Protein AF-A0A851IZG0-F1 (afdb_monomer)

Foldseek 3Di:
DPLDQDLPVLLVLLLDAPSQVVQVVDPNNVVNLLVCLDPVNVVVNLVVLVVCPPDPDPCSNLSNLLNLLLPPPSSVVNNVVCVVVDDPVSVVSNVNSNDPPCVVVVVVVVCVVCVVVVVVVVVVVVVVVVVVVVVVVVVVVVVVVVVVVVVVVVVVVVVVVVVVVVVVVVVVVVCCCPDPVNVVVVVVVVVVVVVVVVVVVVVVVVVVVVVVVVVVVVVVVVVPPCVVVVVVVVVVVVVVVVVVD

Solvent-accessible surface area (backbone atoms only — not comparable to full-atom values): 13468 Å² total; per-residue (Å²): 130,87,78,70,76,49,65,67,62,51,52,58,44,29,36,36,85,79,32,59,61,66,31,72,77,28,75,64,46,43,47,29,52,58,53,37,62,33,82,91,31,36,64,60,47,49,57,59,56,54,69,40,74,79,55,87,59,86,60,34,54,48,23,33,48,20,45,46,45,60,46,48,74,76,36,45,72,61,50,52,55,49,59,75,73,53,58,88,86,56,54,61,33,54,60,70,16,50,61,86,84,44,58,56,59,48,51,52,49,52,48,63,74,41,41,65,60,53,50,52,51,51,52,51,51,51,52,53,50,51,54,50,51,55,53,51,52,54,53,49,54,54,51,52,52,50,50,50,54,50,51,54,52,49,52,52,50,52,52,53,50,53,51,54,53,50,51,52,52,53,51,49,54,46,50,48,51,71,28,73,68,34,44,50,51,50,50,51,52,51,50,52,52,50,50,54,49,52,52,52,51,51,54,50,52,52,53,50,52,50,51,53,46,51,52,49,54,51,53,56,53,74,66,54,79,52,64,63,60,51,50,48,49,52,52,52,54,52,53,58,61,64,73,76,113

Secondary structure (DSSP, 8-state):
------HHHHHHHHTSTTTHHHHHS-HHHHHHHHHHTSTTTHHHHHHHHHTTTT--STTHHHHHHHHHHHTTTTTHHHHHHHHHH--TTSHHHHHHHS-TTSHHHHHHHHHHHHHHHHHHHHHHHHHHHHHHHHHHHHHHHHHHHHHHHHHHHHHHHHHHHHHHHHHHHHHHHHHHHTSHHHHHHHHHHHHHHHHHHHHHHHHHHHHHHHHHHHHHHHHHHHT--THHHHHHHHHHHHHHHHT--

Mean predicted aligned error: 19.39 Å

Sequence (245 aa):
MTNSPDLENLVEILKKENSKQEIFESEENIGNLLYFLREENI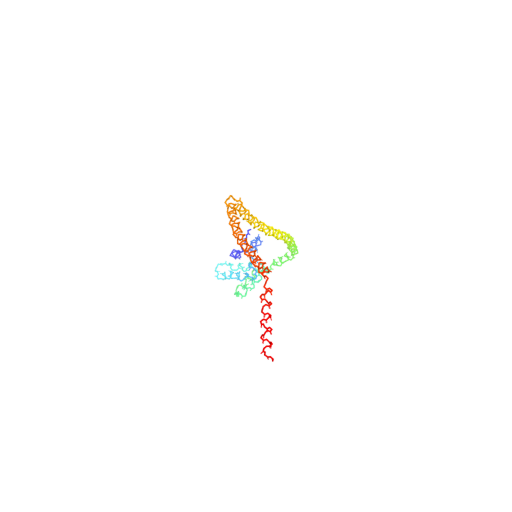GTFYKEIEKNFEISEENKYENIIVNLVQFFPLTEEIVKKIIYHMKNNEKKYIDQGYDISGILITNLRFFLSNFDKIKDTQIKKIKTYNLQIEKYNKQKEELESRKRKIKEKGAENQFLYNEVENLKKEVEELKISFSEEGLENKKIELQQERENFRKKEKEFAVIQGEIEKIARDIANLEGFDDNEAFEEFKRFTKKIIKNND

Structure (mmCIF, N/CA/C/O backbone):
data_AF-A0A851IZG0-F1
#
_entry.id   AF-A0A851IZG0-F1
#
loop_
_atom_site.group_PDB
_atom_site.id
_atom_site.type_symbol
_atom_site.label_atom_id
_atom_site.label_alt_id
_atom_site.label_comp_id
_atom_site.label_asym_id
_atom_site.label_entity_id
_atom_site.label_seq_id
_atom_site.pdbx_PDB_ins_code
_atom_site.Cartn_x
_atom_site.Cartn_y
_atom_site.Cartn_z
_atom_site.occupancy
_atom_site.B_iso_or_equiv
_atom_site.auth_seq_id
_atom_site.auth_comp_id
_atom_site.auth_asym_id
_atom_site.auth_atom_id
_atom_site.pdbx_PDB_model_num
ATOM 1 N N . MET A 1 1 ? 3.571 4.729 20.138 1.00 38.19 1 MET A N 1
ATOM 2 C CA . MET A 1 1 ? 4.053 3.437 20.657 1.00 38.19 1 MET A CA 1
ATOM 3 C C . MET A 1 1 ? 3.054 2.398 20.194 1.00 38.19 1 MET A C 1
ATOM 5 O O . MET A 1 1 ? 1.861 2.649 20.293 1.00 38.19 1 MET A O 1
ATOM 9 N N . THR A 1 2 ? 3.505 1.333 19.542 1.00 38.06 2 THR A N 1
ATOM 10 C CA . THR A 1 2 ? 2.635 0.216 19.160 1.00 38.06 2 THR A CA 1
ATOM 11 C C . THR A 1 2 ? 2.340 -0.572 20.428 1.00 38.06 2 THR A C 1
ATOM 13 O O . THR A 1 2 ? 3.114 -1.458 20.778 1.00 38.06 2 THR A O 1
ATOM 16 N N . ASN A 1 3 ? 1.283 -0.200 21.152 1.00 55.34 3 ASN A N 1
ATOM 17 C CA . ASN A 1 3 ? 0.795 -1.009 22.264 1.00 55.34 3 ASN A CA 1
ATOM 18 C C . ASN A 1 3 ? 0.210 -2.278 21.645 1.00 55.34 3 ASN A C 1
ATOM 20 O O . ASN A 1 3 ? -0.908 -2.280 21.128 1.00 55.34 3 ASN A O 1
ATOM 24 N N . SER A 1 4 ? 1.043 -3.315 21.568 1.00 76.62 4 SER A N 1
ATOM 25 C CA . SER A 1 4 ? 0.583 -4.652 21.228 1.00 76.62 4 SER A CA 1
ATOM 26 C C . SER A 1 4 ? -0.441 -5.065 22.283 1.00 76.62 4 SER A C 1
ATOM 28 O O . SER A 1 4 ? -0.169 -4.861 23.465 1.00 76.62 4 SER A O 1
ATOM 30 N N . PRO A 1 5 ? -1.590 -5.633 21.893 1.00 85.31 5 PRO A N 1
ATOM 31 C CA . PRO A 1 5 ? -2.579 -6.089 22.854 1.00 85.31 5 PRO A CA 1
ATOM 32 C C . PRO A 1 5 ? -1.988 -7.121 23.814 1.00 85.31 5 PRO A C 1
ATOM 34 O O . PRO A 1 5 ? -1.386 -8.098 23.364 1.00 85.31 5 PRO A O 1
ATOM 37 N N . ASP A 1 6 ? -2.174 -6.907 25.115 1.00 91.44 6 ASP A N 1
ATOM 38 C CA . ASP A 1 6 ? -1.644 -7.768 26.176 1.00 91.44 6 ASP A CA 1
ATOM 39 C C . ASP A 1 6 ? -2.791 -8.494 26.890 1.00 91.44 6 ASP A C 1
ATOM 41 O O . ASP A 1 6 ? -3.548 -7.905 27.669 1.00 91.44 6 ASP A O 1
ATOM 45 N N . LEU A 1 7 ? -2.953 -9.778 26.561 1.00 92.56 7 LEU A N 1
ATOM 46 C CA . LEU A 1 7 ? -4.022 -10.615 27.104 1.00 92.56 7 LEU A CA 1
ATOM 47 C C . LEU A 1 7 ? -3.764 -11.011 28.554 1.00 92.56 7 LEU A C 1
ATOM 49 O O . LEU A 1 7 ? -4.701 -11.063 29.348 1.00 92.56 7 LEU A O 1
ATOM 53 N N . GLU A 1 8 ? -2.507 -11.300 28.883 1.00 91.12 8 GLU A N 1
ATOM 54 C CA . GLU A 1 8 ? -2.113 -11.755 30.212 1.00 91.12 8 GLU A CA 1
ATOM 55 C C . GLU A 1 8 ? -2.334 -10.627 31.216 1.00 91.12 8 GLU A C 1
ATOM 57 O O . GLU A 1 8 ? -3.032 -10.817 32.212 1.00 91.12 8 GLU A O 1
ATOM 62 N N . ASN A 1 9 ? -1.885 -9.414 30.881 1.00 91.69 9 ASN A N 1
ATOM 63 C CA . ASN A 1 9 ? -2.136 -8.235 31.700 1.00 91.69 9 ASN A CA 1
ATOM 64 C C . ASN A 1 9 ? -3.639 -7.932 31.843 1.00 91.69 9 ASN A C 1
ATOM 66 O O . ASN A 1 9 ? -4.106 -7.639 32.942 1.00 91.69 9 ASN A O 1
ATOM 70 N N . LEU A 1 10 ? -4.429 -8.047 30.765 1.00 93.50 10 LEU A N 1
ATOM 71 C CA . LEU A 1 10 ? -5.881 -7.849 30.844 1.00 93.50 10 LEU A CA 1
ATOM 72 C C . LEU A 1 10 ? -6.539 -8.838 31.821 1.00 93.50 10 LEU A C 1
ATOM 74 O O . LEU A 1 10 ? -7.375 -8.435 32.631 1.00 93.50 10 LEU A O 1
ATOM 78 N N . VAL A 1 11 ? -6.172 -10.121 31.759 1.00 93.00 11 VAL A N 1
ATOM 79 C CA . VAL A 1 11 ? -6.712 -11.148 32.663 1.00 93.00 11 VAL A CA 1
ATOM 80 C C . VAL A 1 11 ? -6.247 -10.913 34.102 1.00 93.00 11 VAL A C 1
ATOM 82 O O . VAL A 1 11 ? -7.058 -11.038 35.018 1.00 93.00 11 VAL A O 1
ATOM 85 N N . GLU A 1 12 ? -4.996 -10.503 34.318 1.00 92.31 12 GLU A N 1
ATOM 86 C CA . GLU A 1 12 ? -4.496 -10.125 35.646 1.00 92.31 12 GLU A CA 1
ATOM 87 C C . GLU A 1 12 ? -5.251 -8.935 36.241 1.00 92.31 12 GLU A C 1
ATOM 89 O O . GLU A 1 12 ? -5.598 -8.951 37.423 1.00 92.31 12 GLU A O 1
ATOM 94 N N . ILE A 1 13 ? -5.592 -7.933 35.430 1.00 92.62 13 ILE A N 1
ATOM 95 C CA . ILE A 1 13 ? -6.440 -6.819 35.866 1.00 92.62 13 ILE A CA 1
ATOM 96 C C . ILE A 1 13 ? -7.834 -7.330 36.249 1.00 92.62 13 ILE A C 1
ATOM 98 O O . ILE A 1 13 ? -8.334 -6.978 37.315 1.00 92.62 13 ILE A O 1
ATOM 102 N N . LEU A 1 14 ? -8.446 -8.195 35.436 1.00 92.12 14 LEU A N 1
ATOM 103 C CA . LEU A 1 14 ? -9.783 -8.745 35.698 1.00 92.12 14 LEU A CA 1
ATOM 104 C C . LEU A 1 14 ? -9.856 -9.627 36.955 1.00 92.12 14 LEU A C 1
ATOM 106 O O . LEU A 1 14 ? -10.940 -9.780 37.513 1.00 92.12 14 LEU A O 1
ATOM 110 N N . LYS A 1 15 ? -8.736 -10.186 37.426 1.00 91.88 15 LYS A N 1
ATOM 111 C CA . LYS A 1 15 ? -8.666 -10.936 38.695 1.00 91.88 15 LYS A CA 1
ATOM 112 C C . LYS A 1 15 ? -8.768 -10.039 39.930 1.00 91.88 15 LYS A C 1
ATOM 114 O O . LYS A 1 15 ? -9.061 -10.546 41.016 1.00 91.88 15 LYS A O 1
ATOM 119 N N . LYS A 1 16 ? -8.501 -8.735 39.798 1.00 90.50 16 LYS A N 1
ATOM 120 C CA . LYS A 1 16 ? -8.543 -7.781 40.914 1.00 90.50 16 LYS A CA 1
ATOM 121 C C . LYS A 1 16 ? -9.980 -7.513 41.347 1.00 90.50 16 LYS A C 1
ATOM 123 O O . LYS A 1 16 ? -10.907 -7.506 40.538 1.00 90.50 16 LYS A O 1
ATOM 128 N N . GLU A 1 17 ? -10.157 -7.234 42.629 1.00 81.94 17 GLU A N 1
ATOM 129 C CA . GLU A 1 17 ? -11.437 -6.766 43.149 1.00 81.94 17 GLU A CA 1
ATOM 130 C C . GLU A 1 17 ? -11.758 -5.383 42.547 1.00 81.94 17 GLU A C 1
ATOM 132 O O . GLU A 1 17 ? -10.943 -4.464 42.624 1.00 81.94 17 GLU A O 1
ATOM 137 N N . ASN A 1 18 ? -12.931 -5.245 41.914 1.00 71.19 18 ASN A N 1
ATOM 138 C CA . ASN A 1 18 ? -13.422 -3.997 41.311 1.00 71.19 18 ASN A CA 1
ATOM 139 C C . ASN A 1 18 ? -12.469 -3.362 40.269 1.00 71.19 18 ASN A C 1
ATOM 141 O O . ASN A 1 18 ? -12.153 -2.170 40.319 1.00 71.19 18 ASN A O 1
ATOM 145 N N . SER A 1 19 ? -12.046 -4.144 39.271 1.00 83.38 19 SER A N 1
ATOM 146 C CA . SER A 1 19 ? -11.088 -3.716 38.235 1.00 83.38 19 SER A CA 1
ATOM 147 C C . SER A 1 19 ? -11.649 -2.686 37.242 1.00 83.38 19 SER A C 1
ATOM 149 O O . SER A 1 19 ? -10.949 -2.216 36.342 1.00 83.38 19 SER A O 1
ATOM 151 N N . LYS A 1 20 ? -12.929 -2.329 37.385 1.00 78.62 20 LYS A N 1
ATOM 152 C CA . LYS A 1 20 ? -13.660 -1.441 36.485 1.00 78.62 20 LYS A CA 1
ATOM 153 C C . LYS A 1 20 ? -12.975 -0.092 36.296 1.00 78.62 20 LYS A C 1
ATOM 155 O O . LYS A 1 20 ? -12.826 0.362 35.164 1.00 78.62 20 LYS A O 1
ATOM 160 N N . GLN A 1 21 ? -12.575 0.546 37.394 1.00 79.44 21 GLN A N 1
ATOM 161 C CA . GLN A 1 21 ? -11.976 1.880 37.355 1.00 79.44 21 GLN A CA 1
ATOM 162 C C . GLN A 1 21 ? -10.620 1.861 36.634 1.00 79.44 21 GL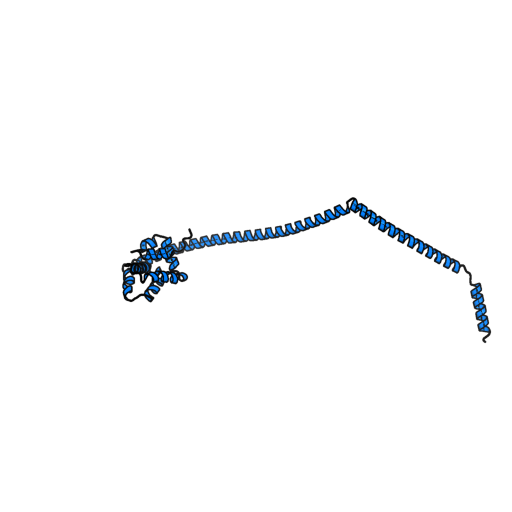N A C 1
ATOM 164 O O . GLN A 1 21 ? -10.398 2.662 35.731 1.00 79.44 21 GLN A O 1
ATOM 169 N N . GLU A 1 22 ? -9.778 0.871 36.936 1.00 86.00 22 GLU A N 1
ATOM 170 C CA . GLU A 1 22 ? -8.466 0.682 36.303 1.00 86.00 22 GLU A CA 1
ATOM 171 C C . GLU A 1 22 ? -8.566 0.434 34.786 1.00 86.00 22 GLU A C 1
ATOM 173 O O . GLU A 1 22 ? -7.713 0.880 34.015 1.00 86.00 22 GLU A O 1
ATOM 178 N N . ILE A 1 23 ? -9.620 -0.250 34.330 1.00 84.06 23 ILE A N 1
ATOM 179 C CA . ILE A 1 23 ? -9.860 -0.466 32.899 1.00 84.06 23 ILE A CA 1
ATOM 180 C C . ILE A 1 23 ? -10.357 0.817 32.217 1.00 84.06 23 ILE A C 1
ATOM 182 O O . ILE A 1 23 ? -9.916 1.116 31.111 1.00 84.06 23 ILE A O 1
ATOM 186 N N . PHE A 1 24 ? -11.256 1.584 32.845 1.00 76.25 24 PHE A N 1
ATOM 187 C CA . PHE A 1 24 ? -11.820 2.799 32.236 1.00 76.25 24 PHE A CA 1
ATOM 188 C C . PHE A 1 24 ? -10.853 3.985 32.200 1.00 76.25 24 PHE A C 1
ATOM 190 O O . PHE A 1 24 ? -10.926 4.796 31.276 1.00 76.25 24 PHE A O 1
ATOM 197 N N . GLU A 1 25 ? -9.978 4.114 33.194 1.00 78.06 25 GLU A N 1
ATOM 198 C CA . GLU A 1 25 ? -9.057 5.251 33.307 1.00 78.06 25 GLU A CA 1
ATOM 199 C C . GLU A 1 25 ? -7.814 5.111 32.412 1.00 78.06 25 GLU A C 1
ATOM 201 O O . GLU A 1 25 ? -7.092 6.086 32.205 1.00 78.06 25 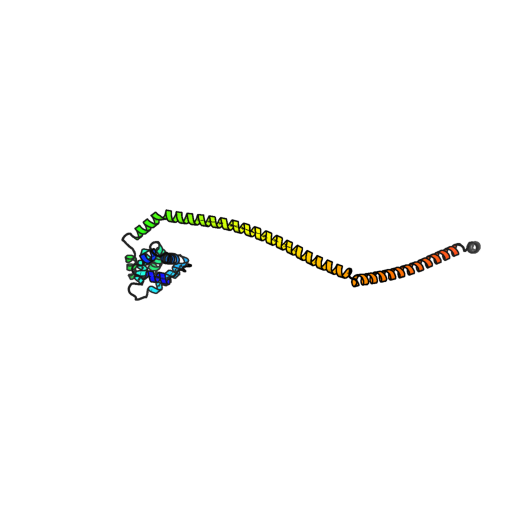GLU A O 1
ATOM 206 N N . SER A 1 26 ? -7.585 3.928 31.832 1.00 81.06 26 SER A N 1
ATOM 207 C CA . SER A 1 26 ? -6.445 3.642 30.961 1.00 81.06 26 SER A CA 1
ATOM 208 C C . SER A 1 26 ? -6.889 3.353 29.527 1.00 81.06 26 SER A C 1
ATOM 210 O O . SER A 1 26 ? -7.551 2.351 29.251 1.00 81.06 26 SER A O 1
ATOM 212 N N . GLU A 1 27 ? -6.460 4.208 28.589 1.00 75.94 27 GLU A N 1
ATOM 213 C CA . GLU A 1 27 ? -6.672 4.010 27.144 1.00 75.94 27 GLU A CA 1
ATOM 214 C C . GLU A 1 27 ? -6.081 2.672 26.659 1.00 75.94 27 GLU A C 1
ATOM 216 O O . GLU A 1 27 ? -6.627 2.024 25.766 1.00 75.94 27 GLU A O 1
ATOM 221 N N . GLU A 1 28 ? -4.999 2.220 27.293 1.00 83.56 28 GLU A N 1
ATOM 222 C CA . GLU A 1 28 ? -4.367 0.935 27.008 1.00 83.56 28 GLU A CA 1
ATOM 223 C C . GLU A 1 28 ? -5.228 -0.245 27.474 1.00 83.56 28 GLU A C 1
ATOM 225 O O . GLU A 1 28 ? -5.478 -1.166 26.697 1.00 83.56 28 GLU A O 1
ATOM 230 N N . ASN A 1 29 ? -5.757 -0.197 28.699 1.00 86.44 29 ASN A N 1
ATOM 231 C CA . ASN A 1 29 ? -6.550 -1.297 29.257 1.00 86.44 29 ASN A CA 1
ATOM 232 C C . ASN A 1 29 ? -7.896 -1.449 28.539 1.00 86.44 29 ASN A C 1
ATOM 234 O O . ASN A 1 29 ? -8.292 -2.567 28.196 1.00 86.44 29 ASN A O 1
ATOM 238 N N . ILE A 1 30 ? -8.582 -0.335 28.254 1.00 82.62 30 ILE A N 1
ATOM 239 C CA . ILE A 1 30 ? -9.813 -0.368 27.456 1.00 82.62 30 ILE A CA 1
ATOM 240 C C . ILE A 1 30 ? -9.522 -0.810 26.015 1.00 82.62 30 ILE A C 1
ATOM 242 O O . ILE A 1 30 ? -10.309 -1.556 25.431 1.00 82.62 30 ILE A O 1
ATOM 246 N N . GLY A 1 31 ? -8.377 -0.407 25.452 1.00 80.69 31 GLY A N 1
ATOM 247 C CA . GLY A 1 31 ? -7.909 -0.849 24.141 1.00 80.69 31 GLY A CA 1
ATOM 248 C C . GLY A 1 31 ? -7.704 -2.364 24.076 1.00 80.69 31 GLY A C 1
ATOM 249 O O . GLY A 1 31 ? -8.196 -3.003 23.143 1.00 80.69 31 GLY A O 1
ATOM 250 N N . ASN A 1 32 ? -7.061 -2.945 25.093 1.00 89.06 32 ASN A N 1
ATOM 251 C CA . ASN A 1 32 ? -6.867 -4.390 25.226 1.00 89.06 32 ASN A CA 1
ATOM 252 C C . ASN A 1 32 ? -8.205 -5.124 25.349 1.00 89.06 32 ASN A C 1
ATOM 254 O O . ASN A 1 32 ? -8.450 -6.068 24.595 1.00 89.06 32 ASN A O 1
ATOM 258 N N . LEU A 1 33 ? -9.106 -4.660 26.224 1.00 90.50 33 LEU A N 1
ATOM 259 C CA . LEU A 1 33 ? -10.438 -5.252 26.373 1.00 90.50 33 LEU A CA 1
ATOM 260 C C . LEU A 1 33 ? -11.196 -5.256 25.035 1.00 90.50 33 LEU A C 1
ATOM 262 O O . LEU A 1 33 ? -11.673 -6.298 24.593 1.00 90.50 33 LEU A O 1
ATOM 266 N N . LEU A 1 34 ? -11.249 -4.115 24.343 1.00 87.12 34 LEU A N 1
ATOM 267 C CA . LEU A 1 34 ? -11.925 -3.997 23.048 1.00 87.12 34 LEU A CA 1
ATOM 268 C C . LEU A 1 34 ? -11.283 -4.859 21.955 1.00 87.12 34 LEU A C 1
ATOM 270 O O . LEU A 1 34 ? -11.989 -5.341 21.071 1.00 87.12 34 LEU A O 1
ATOM 274 N N . TYR A 1 35 ? -9.963 -5.049 21.984 1.00 90.81 35 TYR A N 1
ATOM 275 C CA . TYR A 1 35 ? -9.263 -5.901 21.026 1.00 90.81 35 TYR A CA 1
ATOM 276 C C . TYR A 1 35 ? -9.649 -7.379 21.183 1.00 90.81 35 TYR A C 1
ATOM 278 O O . TYR A 1 35 ? -9.926 -8.049 20.185 1.00 90.81 35 TYR A O 1
ATOM 286 N N . PHE A 1 36 ? -9.702 -7.877 22.421 1.00 93.75 36 PHE A N 1
ATOM 287 C CA . PHE A 1 36 ? -10.010 -9.281 22.716 1.00 93.75 36 PHE A CA 1
ATOM 288 C C . PHE A 1 36 ? -11.504 -9.616 22.678 1.00 93.75 36 PHE A C 1
ATOM 290 O O . PHE A 1 36 ? -11.862 -10.787 22.559 1.00 93.75 36 PHE A O 1
ATOM 297 N N . LEU A 1 37 ? -12.371 -8.602 22.700 1.00 91.25 37 LEU A N 1
ATOM 298 C CA . LEU A 1 37 ? -13.811 -8.760 22.489 1.00 91.25 37 LEU A CA 1
ATOM 299 C C . LEU A 1 37 ? -14.224 -8.863 21.010 1.00 91.25 37 LEU A C 1
ATOM 301 O O . LEU A 1 37 ? -15.391 -9.127 20.728 1.00 91.25 37 LEU A O 1
ATOM 305 N N . ARG A 1 38 ? -13.301 -8.677 20.058 1.00 87.69 38 ARG A N 1
ATOM 306 C CA . ARG A 1 38 ? -13.589 -8.880 18.628 1.00 87.69 38 ARG A CA 1
ATOM 307 C C . ARG A 1 38 ? -13.845 -10.350 18.315 1.00 87.69 38 ARG A C 1
ATOM 309 O O . ARG A 1 38 ? -13.250 -11.229 18.937 1.00 87.69 38 ARG A O 1
ATOM 316 N N . GLU A 1 39 ? -14.676 -10.608 17.309 1.00 83.25 39 GLU A N 1
ATOM 317 C CA . GLU A 1 39 ? -15.103 -11.957 16.917 1.00 83.25 39 GLU A CA 1
ATOM 318 C C . GLU A 1 39 ? -13.913 -12.884 16.621 1.00 83.25 39 GLU A C 1
ATOM 320 O O . GLU A 1 39 ? -13.885 -14.028 17.076 1.00 83.25 39 GLU A O 1
ATOM 325 N N . GLU A 1 40 ? -12.873 -12.371 15.960 1.00 89.75 40 GLU A N 1
ATOM 326 C CA . GLU A 1 40 ? -11.657 -13.124 15.650 1.00 89.75 40 GLU A CA 1
ATOM 327 C C . GLU A 1 40 ? -10.816 -13.501 16.887 1.00 89.75 40 GLU A C 1
ATOM 329 O O . GLU A 1 40 ? -10.077 -14.486 16.853 1.00 89.75 40 GLU A O 1
ATOM 334 N N . ASN A 1 41 ? -10.943 -12.759 17.993 1.00 91.62 41 ASN A N 1
ATOM 335 C CA . ASN A 1 41 ? -10.092 -12.895 19.182 1.00 91.62 41 ASN A CA 1
ATOM 336 C C . ASN A 1 41 ? -10.827 -13.479 20.398 1.00 91.62 41 ASN A C 1
ATOM 338 O O . ASN A 1 41 ? -10.182 -13.985 21.321 1.00 91.62 41 ASN A O 1
ATOM 342 N N . ILE A 1 42 ? -12.164 -13.477 20.387 1.00 90.69 42 ILE A N 1
ATOM 343 C CA . ILE A 1 42 ? -13.016 -13.908 21.505 1.00 90.69 42 ILE A CA 1
ATOM 344 C C . ILE A 1 42 ? -12.741 -15.357 21.929 1.00 90.69 42 ILE A C 1
ATOM 346 O O . ILE A 1 42 ? -12.877 -15.722 23.095 1.00 90.69 42 ILE A O 1
ATOM 350 N N . GLY A 1 43 ? -12.346 -16.213 20.979 1.00 91.62 43 GLY A N 1
ATOM 351 C CA . GLY A 1 43 ? -11.962 -17.598 21.248 1.00 91.62 43 GLY A CA 1
ATOM 352 C C . GLY A 1 43 ? -10.690 -17.701 22.086 1.00 91.62 43 GLY A C 1
ATOM 353 O O . GLY A 1 43 ? -10.652 -18.481 23.034 1.00 91.62 43 GLY A O 1
ATOM 354 N N . THR A 1 44 ? -9.677 -16.900 21.761 1.00 93.44 44 THR A N 1
ATOM 355 C CA . THR A 1 44 ? -8.419 -16.827 22.516 1.00 93.44 44 THR A CA 1
ATOM 356 C C . THR A 1 44 ? -8.660 -16.244 23.901 1.00 93.44 44 THR A C 1
ATOM 358 O O . THR A 1 44 ? -8.173 -16.795 24.884 1.00 93.44 44 THR A O 1
ATOM 361 N N . PHE A 1 45 ? -9.477 -15.192 23.990 1.00 94.69 45 PHE A N 1
ATOM 362 C CA . PHE A 1 45 ? -9.824 -14.580 25.267 1.00 94.69 45 PHE A CA 1
ATOM 363 C C . PHE A 1 45 ? -10.527 -15.566 26.206 1.00 94.69 45 PHE A C 1
ATOM 365 O O . PHE A 1 45 ? -10.129 -15.718 27.359 1.00 94.69 45 PHE A O 1
ATOM 372 N N . TYR A 1 46 ? -11.513 -16.303 25.688 1.00 91.62 46 TYR A N 1
ATOM 373 C CA . TYR A 1 46 ? -12.209 -17.337 26.452 1.00 91.62 46 TYR A CA 1
ATOM 374 C C . TYR A 1 46 ? -11.260 -18.419 26.973 1.00 91.62 46 TYR A C 1
ATOM 376 O O . TYR A 1 46 ? -11.320 -18.753 28.151 1.00 91.62 46 TYR A O 1
ATOM 384 N N . LYS A 1 47 ? -10.357 -18.931 26.127 1.00 91.69 47 LYS A N 1
ATOM 385 C CA . LYS A 1 47 ? -9.384 -19.956 26.537 1.00 91.69 47 LYS A CA 1
ATOM 386 C C . LYS A 1 47 ? -8.467 -19.477 27.659 1.00 91.69 47 LYS A C 1
ATOM 388 O O . LYS A 1 47 ? -8.077 -20.277 28.500 1.00 91.69 47 LYS A O 1
ATOM 393 N N . GLU A 1 48 ? -8.109 -18.195 27.676 1.00 92.00 48 GLU A N 1
ATOM 394 C CA . GLU A 1 48 ? -7.296 -17.646 28.763 1.00 92.00 48 GLU A CA 1
ATOM 395 C C . GLU A 1 48 ? -8.083 -17.564 30.071 1.00 92.00 48 GLU A C 1
ATOM 397 O O . GLU A 1 48 ? -7.581 -17.943 31.126 1.00 92.00 48 GLU A O 1
ATOM 402 N N . ILE A 1 49 ? -9.344 -17.136 30.002 1.00 89.62 49 ILE A N 1
ATOM 403 C CA . ILE A 1 49 ? -10.244 -17.113 31.158 1.00 89.62 49 ILE A CA 1
ATOM 404 C C . ILE A 1 49 ? -10.461 -18.538 31.697 1.00 89.62 49 ILE A C 1
ATOM 406 O O . ILE A 1 49 ? -10.375 -18.746 32.906 1.00 89.62 49 ILE A O 1
ATOM 410 N N . GLU A 1 50 ? -10.656 -19.519 30.813 1.00 87.12 50 GLU A N 1
ATOM 411 C CA . GLU A 1 50 ? -10.886 -20.935 31.138 1.00 87.12 50 GLU A CA 1
ATOM 412 C C . GLU A 1 50 ? -9.761 -21.550 31.981 1.00 87.12 50 GLU A C 1
ATOM 414 O O . GLU A 1 50 ? -10.033 -22.309 32.909 1.00 87.12 50 GLU A O 1
ATOM 419 N N . LYS A 1 51 ? -8.500 -21.152 31.761 1.00 87.75 51 LYS A N 1
ATOM 420 C CA . LYS A 1 51 ? -7.364 -21.596 32.594 1.00 87.75 51 LYS A CA 1
ATOM 421 C C . LYS A 1 51 ? -7.530 -21.257 34.078 1.00 87.75 51 LYS A C 1
ATOM 423 O O . LYS A 1 51 ? -6.882 -21.870 34.920 1.00 87.75 51 LYS A O 1
ATOM 428 N N . ASN A 1 52 ? -8.376 -20.281 34.403 1.00 83.00 52 ASN A N 1
ATOM 429 C CA . ASN A 1 52 ? -8.613 -19.832 35.769 1.00 83.00 52 ASN A CA 1
ATOM 430 C C . ASN A 1 52 ? -9.777 -20.567 36.453 1.00 83.00 52 ASN A C 1
ATOM 432 O O . ASN A 1 52 ? -10.020 -20.319 37.630 1.00 83.00 52 ASN A O 1
ATOM 436 N N . PHE A 1 53 ? -10.476 -21.478 35.762 1.00 76.31 53 PHE A N 1
ATOM 437 C CA . PHE A 1 53 ? -11.643 -22.192 36.306 1.00 76.31 53 PHE A CA 1
ATOM 438 C C . PHE A 1 53 ? -11.284 -23.167 37.433 1.00 76.31 53 PHE A C 1
ATOM 440 O O . PHE A 1 53 ? -12.104 -23.433 38.307 1.00 76.31 53 PHE A O 1
ATOM 447 N N . GLU A 1 54 ? -10.067 -23.712 37.417 1.00 68.25 54 GLU A N 1
ATOM 448 C CA . GLU A 1 54 ? -9.613 -24.725 38.381 1.00 68.25 54 GLU A CA 1
ATOM 449 C C . GLU A 1 54 ? -8.665 -24.162 39.452 1.00 68.25 54 GLU A C 1
ATOM 451 O O . GLU A 1 54 ? -8.196 -24.899 40.320 1.00 68.25 54 GLU A O 1
ATOM 456 N N . ILE A 1 55 ? -8.370 -22.859 39.413 1.00 64.25 55 ILE A N 1
ATOM 457 C CA . ILE A 1 55 ? -7.437 -22.235 40.353 1.00 64.25 55 ILE A CA 1
ATOM 458 C C . ILE A 1 55 ? -8.119 -22.093 41.720 1.00 64.25 55 ILE A C 1
ATOM 460 O O . ILE A 1 55 ? -9.138 -21.422 41.856 1.00 64.25 55 ILE A O 1
ATOM 464 N N . SER A 1 56 ? -7.528 -22.699 42.753 1.00 57.94 56 SER A N 1
ATOM 465 C CA . SER A 1 56 ? -8.027 -22.685 44.137 1.00 57.94 56 SER A CA 1
ATOM 466 C C . SER A 1 56 ? -7.725 -21.390 44.905 1.00 57.94 56 SER A C 1
ATOM 468 O O . SER A 1 56 ? -7.878 -21.351 46.123 1.00 57.94 56 SER A O 1
ATOM 470 N N . GLU A 1 57 ? -7.221 -20.355 44.232 1.00 63.06 57 GLU A N 1
ATOM 471 C CA . GLU A 1 57 ? -6.978 -19.051 44.847 1.00 63.06 57 GLU A CA 1
ATOM 472 C C . GLU A 1 57 ? -8.319 -18.347 45.057 1.00 63.06 57 GLU A C 1
ATOM 474 O O . GLU A 1 57 ? -9.086 -18.159 44.109 1.00 63.06 57 GLU A O 1
ATOM 479 N N . GLU A 1 58 ? -8.605 -17.978 46.308 1.00 68.19 58 GLU A N 1
ATOM 480 C CA . GLU A 1 58 ? -9.896 -17.415 46.697 1.00 68.19 58 GLU A CA 1
ATOM 481 C C . GLU A 1 58 ? -10.277 -16.224 45.799 1.00 68.19 58 GLU A C 1
ATOM 483 O O . GLU A 1 58 ? -9.541 -15.249 45.651 1.00 68.19 58 GLU A O 1
ATOM 488 N N . ASN A 1 59 ? -11.459 -16.333 45.189 1.00 72.94 59 ASN A N 1
ATOM 489 C CA . ASN A 1 59 ? -12.203 -15.284 44.487 1.00 72.94 59 ASN A CA 1
ATOM 490 C C . ASN A 1 59 ? -11.631 -14.757 43.155 1.00 72.94 59 ASN A C 1
ATOM 492 O O . ASN A 1 59 ? -12.292 -13.944 42.516 1.00 72.94 59 ASN A O 1
ATOM 496 N N . LYS A 1 60 ? -10.476 -15.222 42.648 1.00 83.88 60 LYS A N 1
ATOM 497 C CA . LYS A 1 60 ? -9.928 -14.709 41.367 1.00 83.88 60 LYS A CA 1
ATOM 498 C C . LYS A 1 60 ? -10.837 -14.981 40.165 1.00 83.88 60 LYS A C 1
ATOM 500 O O . LYS A 1 60 ? -11.060 -14.093 39.346 1.00 83.88 60 LYS A O 1
ATOM 505 N N . TYR A 1 61 ? -11.376 -16.195 40.066 1.00 84.38 61 TYR A N 1
ATOM 506 C CA . TYR A 1 61 ? -12.318 -16.557 39.004 1.00 84.38 61 TYR A CA 1
ATOM 507 C C . TYR A 1 61 ? -13.650 -15.801 39.127 1.00 84.38 61 TYR A C 1
ATOM 509 O O . TYR A 1 61 ? -14.170 -15.286 38.137 1.00 84.38 61 TYR A O 1
ATOM 517 N N . GLU A 1 62 ? -14.157 -15.672 40.356 1.00 85.50 62 GLU A N 1
ATOM 518 C CA . GLU A 1 62 ? -15.337 -14.863 40.675 1.00 85.50 62 GLU A CA 1
ATOM 519 C C . GLU A 1 62 ? -15.145 -13.412 40.226 1.00 85.50 62 GLU A C 1
ATOM 521 O O . GLU A 1 62 ? -15.985 -12.887 39.497 1.00 85.50 62 GLU A O 1
ATOM 526 N N . ASN A 1 63 ? -14.008 -12.799 40.561 1.00 88.25 63 ASN A N 1
ATOM 527 C CA . ASN A 1 63 ? -13.680 -11.431 40.172 1.00 88.25 63 ASN A CA 1
ATOM 528 C C . ASN A 1 63 ? -13.657 -11.254 38.652 1.00 88.25 63 ASN A C 1
ATOM 530 O O . ASN A 1 63 ? -14.223 -10.282 38.157 1.00 88.25 63 ASN A O 1
ATOM 534 N N . ILE A 1 64 ? -13.080 -12.201 37.899 1.00 89.31 64 ILE A N 1
ATOM 535 C CA . ILE A 1 64 ? -13.084 -12.134 36.430 1.00 89.31 64 ILE A CA 1
ATOM 536 C C . ILE A 1 64 ? -14.523 -12.065 35.911 1.00 89.31 64 ILE A C 1
ATOM 538 O O . ILE A 1 64 ? -14.839 -11.196 35.096 1.00 89.31 64 ILE A O 1
ATOM 542 N N . ILE A 1 65 ? -15.404 -12.948 36.391 1.00 86.38 65 ILE A N 1
ATOM 543 C CA . ILE A 1 65 ? -16.808 -12.968 35.968 1.00 86.38 65 ILE A CA 1
ATOM 544 C C . ILE A 1 65 ? -17.507 -11.667 36.364 1.00 86.38 65 ILE A C 1
ATOM 546 O O . ILE A 1 65 ? -18.122 -11.026 35.512 1.00 86.38 65 ILE A O 1
ATOM 550 N N . VAL A 1 66 ? -17.392 -11.262 37.630 1.00 84.31 66 VAL A N 1
ATOM 551 C CA . VAL A 1 66 ? -18.022 -10.050 38.168 1.00 84.31 66 VAL A CA 1
ATOM 552 C C . VAL A 1 66 ? -17.599 -8.827 37.356 1.00 84.31 66 VAL A C 1
ATOM 554 O O . VAL A 1 66 ? -18.455 -8.089 36.866 1.00 84.31 66 VAL A O 1
ATOM 557 N N . ASN A 1 67 ? -16.297 -8.647 37.137 1.00 88.19 67 ASN A N 1
ATOM 558 C CA . ASN A 1 67 ? -15.761 -7.525 36.375 1.00 88.19 67 ASN A CA 1
ATOM 559 C C . ASN A 1 67 ? -16.229 -7.569 34.913 1.00 88.19 67 ASN A C 1
ATOM 561 O O . ASN A 1 67 ? -16.679 -6.549 34.400 1.00 88.19 67 ASN A O 1
ATOM 565 N N . LEU A 1 68 ? -16.208 -8.729 34.242 1.00 88.00 68 LEU A N 1
ATOM 566 C CA . LEU A 1 68 ? -16.710 -8.852 32.866 1.00 88.00 68 LEU A CA 1
ATOM 567 C C . LEU A 1 68 ? -18.190 -8.480 32.756 1.00 88.00 68 LEU A C 1
ATOM 569 O O . LEU A 1 68 ? -18.567 -7.766 31.826 1.00 88.00 68 LEU A O 1
ATOM 573 N N . VAL A 1 69 ? -19.026 -8.915 33.699 1.00 81.44 69 VAL A N 1
ATOM 574 C CA . VAL A 1 69 ? -20.461 -8.597 33.701 1.00 81.44 69 VAL A CA 1
ATOM 575 C C . VAL A 1 69 ? -20.706 -7.098 33.897 1.00 81.44 69 VAL A C 1
ATOM 577 O O . VAL A 1 69 ? -21.603 -6.540 33.266 1.00 81.44 69 VAL A O 1
ATOM 580 N N . GLN A 1 70 ? -19.870 -6.397 34.667 1.00 79.19 70 GLN A N 1
ATOM 581 C CA . GLN A 1 70 ? -19.981 -4.941 34.836 1.00 79.19 70 GLN A CA 1
ATOM 582 C C . GLN A 1 70 ? -19.766 -4.139 33.538 1.00 79.19 70 GLN A C 1
ATOM 584 O O . GLN A 1 70 ? -20.174 -2.973 33.471 1.00 79.19 70 GLN A O 1
ATOM 589 N N . PHE A 1 71 ? -19.145 -4.738 32.517 1.00 80.38 71 PHE A N 1
ATOM 590 C CA . PHE A 1 71 ? -18.967 -4.148 31.185 1.00 80.38 71 PHE A CA 1
ATOM 591 C C . PHE A 1 71 ? -20.047 -4.558 30.182 1.00 80.38 71 PHE A C 1
ATOM 593 O O . PHE A 1 71 ? -19.938 -4.220 29.003 1.00 80.38 71 PHE A O 1
ATOM 600 N N . PHE A 1 72 ? -21.105 -5.251 30.601 1.00 72.12 72 PHE A N 1
ATOM 601 C CA . PHE A 1 72 ? -22.246 -5.509 29.725 1.00 72.12 72 PHE A CA 1
ATOM 602 C C . PHE A 1 72 ? -22.772 -4.179 29.120 1.00 72.12 72 PHE A C 1
ATOM 604 O O . PHE A 1 72 ? -22.634 -3.128 29.748 1.00 72.12 72 PHE A O 1
ATOM 611 N N . PRO A 1 73 ? -23.332 -4.146 27.895 1.00 71.56 73 PRO A N 1
ATOM 612 C CA . PRO A 1 73 ? -23.414 -5.224 26.906 1.00 71.56 73 PRO A CA 1
ATOM 613 C C . PRO A 1 73 ? -22.119 -5.453 26.112 1.00 71.56 73 PRO A C 1
ATOM 615 O O . PRO A 1 73 ? -22.083 -6.335 25.265 1.00 71.56 73 PRO A O 1
ATOM 618 N N . LEU A 1 74 ? -21.044 -4.695 26.357 1.00 80.00 74 LEU A N 1
ATOM 619 C CA . LEU A 1 74 ? -19.805 -4.801 25.573 1.00 80.00 74 LEU A CA 1
ATOM 620 C C . LEU A 1 74 ? -19.203 -6.215 25.625 1.00 80.00 74 LEU A C 1
ATOM 622 O O . LEU A 1 74 ? -18.655 -6.700 24.641 1.00 80.00 74 LEU A O 1
ATOM 626 N N . THR A 1 75 ? -19.337 -6.882 26.768 1.00 85.50 75 THR A N 1
ATOM 627 C CA . THR A 1 75 ? -18.844 -8.237 27.043 1.00 85.50 75 THR A CA 1
ATOM 628 C C . THR A 1 75 ? -19.888 -9.332 26.800 1.00 85.50 75 THR A C 1
ATOM 630 O O . THR A 1 75 ? -19.660 -10.476 27.186 1.00 85.50 75 THR A O 1
ATOM 633 N N . GLU A 1 76 ? -21.027 -9.029 26.165 1.00 80.12 76 GLU A N 1
ATOM 634 C CA . GLU A 1 76 ? -22.136 -9.980 25.991 1.00 80.12 76 GLU A CA 1
ATOM 635 C C . GLU A 1 76 ? -21.675 -11.319 25.397 1.00 80.12 76 GLU A C 1
ATOM 637 O O . GLU A 1 76 ? -22.003 -12.379 25.930 1.00 80.12 76 GLU A O 1
ATOM 642 N N . GLU A 1 77 ? -20.871 -11.279 24.336 1.00 82.75 77 GLU A N 1
ATOM 643 C CA . GLU A 1 77 ? -20.423 -12.485 23.635 1.00 82.75 77 GLU A CA 1
ATOM 644 C C . GLU A 1 77 ? -19.503 -13.368 24.491 1.00 82.75 77 GLU A C 1
ATOM 646 O O . GLU A 1 77 ? -19.666 -14.592 24.514 1.00 82.75 77 GLU A O 1
ATOM 651 N N . ILE A 1 78 ? -18.580 -12.775 25.261 1.00 86.69 78 ILE A N 1
ATOM 652 C CA . ILE A 1 78 ? -17.724 -13.554 26.168 1.00 86.69 78 ILE A CA 1
ATOM 653 C C . ILE A 1 78 ? -18.524 -14.092 27.359 1.00 86.69 78 ILE A C 1
ATOM 655 O O . ILE A 1 78 ? -18.351 -15.248 27.741 1.00 86.69 78 ILE A O 1
ATOM 659 N N . VAL A 1 79 ? -19.458 -13.302 27.897 1.00 83.25 79 VAL A N 1
ATOM 660 C CA . VAL A 1 79 ? -20.322 -13.700 29.017 1.00 83.25 79 VAL A CA 1
ATOM 661 C C . VAL A 1 79 ? -21.248 -14.851 28.612 1.00 83.25 79 VAL A C 1
ATOM 663 O O . VAL A 1 79 ? -21.359 -15.820 29.361 1.00 83.25 79 VAL A O 1
ATOM 666 N N . LYS A 1 80 ? -21.849 -14.822 27.413 1.00 79.56 80 LYS A N 1
ATOM 667 C CA . LYS A 1 80 ? -22.644 -15.944 26.875 1.00 79.56 80 LYS A CA 1
ATOM 668 C C . LYS A 1 80 ? -21.827 -17.231 26.797 1.00 79.56 80 LYS A C 1
ATOM 670 O O . LYS A 1 80 ? -22.316 -18.286 27.197 1.00 79.56 80 LYS A O 1
ATOM 675 N N . LYS A 1 81 ? -20.585 -17.143 26.308 1.00 83.88 81 LYS A N 1
ATOM 676 C CA . LYS A 1 81 ? -19.663 -18.285 26.243 1.00 83.88 81 LYS A CA 1
ATOM 677 C C . LYS A 1 81 ? -19.364 -18.856 27.624 1.00 83.88 81 LYS A C 1
ATOM 679 O O . LYS A 1 81 ? -19.438 -20.067 27.796 1.00 83.88 81 LYS A O 1
ATOM 684 N N . ILE A 1 82 ? -19.077 -17.996 28.600 1.00 82.50 82 ILE A N 1
ATOM 685 C CA . ILE A 1 82 ? -18.846 -18.417 29.985 1.00 82.50 82 ILE A CA 1
ATOM 686 C C . ILE A 1 82 ? -20.091 -19.123 30.531 1.00 82.50 82 ILE A C 1
ATOM 688 O O . ILE A 1 82 ? -19.976 -20.248 30.997 1.00 82.50 82 ILE A O 1
ATOM 692 N N . ILE A 1 83 ? -21.281 -18.525 30.399 1.00 74.19 83 ILE A N 1
ATOM 693 C CA . ILE A 1 83 ? -22.549 -19.108 30.875 1.00 74.19 83 ILE A CA 1
ATOM 694 C C . ILE A 1 83 ? -22.813 -20.484 30.252 1.00 74.19 83 ILE A C 1
ATOM 696 O O . ILE A 1 83 ? -23.257 -21.391 30.950 1.00 74.19 83 ILE A O 1
ATOM 700 N N . TYR A 1 84 ? -22.531 -20.660 28.959 1.00 77.12 84 TYR A N 1
ATOM 701 C CA . TYR A 1 84 ? -22.737 -21.936 28.270 1.00 77.12 84 TYR A CA 1
ATOM 702 C C . TYR A 1 84 ? -21.878 -23.078 28.845 1.00 77.12 84 TYR A C 1
ATOM 704 O O . TYR A 1 84 ? -22.289 -24.237 28.803 1.00 77.12 84 TYR A O 1
ATOM 712 N N . HIS A 1 85 ? -20.710 -22.755 29.405 1.00 76.00 85 HIS A N 1
ATOM 713 C CA . HIS A 1 85 ? -19.764 -23.718 29.977 1.00 76.00 85 HIS A CA 1
ATOM 714 C C . HIS A 1 85 ? -19.718 -23.707 31.517 1.00 76.00 85 HIS A C 1
ATOM 716 O O . HIS A 1 85 ? -18.932 -24.440 32.116 1.00 76.00 85 HIS A O 1
ATOM 722 N N . MET A 1 86 ? -20.570 -22.901 32.153 1.00 70.00 86 MET A N 1
ATOM 723 C CA . MET A 1 86 ? -20.621 -22.684 33.597 1.00 70.00 86 MET A CA 1
ATOM 724 C C . MET A 1 86 ? -21.298 -23.854 34.338 1.00 70.00 86 MET A C 1
ATOM 726 O O . MET A 1 86 ? -22.263 -24.451 33.850 1.00 70.00 86 MET A O 1
ATOM 730 N N . LYS A 1 87 ? -20.848 -24.159 35.561 1.00 69.88 87 LYS A N 1
ATOM 731 C CA . LYS A 1 87 ? -21.520 -25.095 36.483 1.00 69.88 87 LYS A CA 1
ATOM 732 C C . LYS A 1 87 ? -22.623 -24.377 37.278 1.00 69.88 87 LYS A C 1
ATOM 734 O O . LYS A 1 87 ? -22.528 -23.197 37.594 1.00 69.88 87 LYS A O 1
ATOM 739 N N . ASN A 1 88 ? -23.680 -25.093 37.676 1.00 60.06 88 ASN A N 1
ATOM 740 C CA . ASN A 1 88 ? -24.872 -24.498 38.319 1.00 60.06 88 ASN A CA 1
ATOM 741 C C . ASN A 1 88 ? -24.594 -23.622 39.564 1.00 60.06 88 ASN A C 1
ATOM 743 O O . ASN A 1 88 ? -25.370 -22.717 39.863 1.00 60.06 88 ASN A O 1
ATOM 747 N N . ASN A 1 89 ? -23.515 -23.881 40.303 1.00 64.00 89 ASN A N 1
ATOM 748 C CA . ASN A 1 89 ? -23.115 -23.154 41.514 1.00 64.00 89 ASN A CA 1
ATOM 749 C C . ASN A 1 89 ? -22.348 -21.841 41.247 1.00 64.00 89 ASN A C 1
ATOM 751 O O . ASN A 1 89 ? -22.145 -21.065 42.181 1.00 64.00 89 ASN A O 1
ATOM 755 N N . GLU A 1 90 ? -21.953 -21.577 40.002 1.00 66.31 90 GLU A N 1
ATOM 756 C CA . GLU A 1 90 ? -21.194 -20.389 39.577 1.00 66.31 90 GLU A CA 1
ATOM 757 C C . GLU A 1 90 ? -22.118 -19.248 39.104 1.00 66.31 90 GLU A C 1
ATOM 759 O O . GLU A 1 90 ? -21.690 -18.104 38.960 1.00 66.31 90 GLU A O 1
ATOM 764 N N . LYS A 1 91 ? -23.425 -19.517 38.950 1.00 65.88 91 LYS A N 1
ATOM 765 C CA . LYS A 1 91 ? -24.436 -18.524 38.542 1.00 65.88 91 LYS A CA 1
ATOM 766 C C . LYS A 1 91 ? -24.503 -17.311 39.480 1.00 65.88 91 LYS A C 1
ATOM 768 O O . LYS A 1 91 ? -24.753 -16.199 39.025 1.00 65.88 91 LYS A O 1
ATOM 773 N N . LYS A 1 92 ? -24.205 -17.512 40.769 1.00 69.56 92 LYS A N 1
ATOM 774 C CA . LYS A 1 92 ? -24.159 -16.440 41.774 1.00 69.56 92 LYS A CA 1
ATOM 775 C C . LYS A 1 92 ? -23.169 -15.322 41.412 1.00 69.56 92 LYS A C 1
ATOM 777 O O . LYS A 1 92 ? -23.440 -14.175 41.734 1.00 69.56 92 LYS A O 1
ATOM 782 N N . TYR A 1 93 ? -22.087 -15.637 40.692 1.00 71.75 93 TYR A N 1
ATOM 783 C CA . TYR A 1 93 ? -21.079 -14.661 40.260 1.00 71.75 93 TYR A CA 1
ATOM 784 C C . TYR A 1 93 ? -21.623 -13.717 39.190 1.00 71.75 93 TYR A C 1
ATOM 786 O O . TYR A 1 93 ? -21.323 -12.524 39.189 1.00 71.75 93 TYR A O 1
ATOM 794 N N . ILE A 1 94 ? -22.477 -14.241 38.306 1.00 69.44 94 ILE A N 1
ATOM 795 C CA . ILE A 1 94 ? -23.215 -13.423 37.344 1.00 69.44 94 ILE A CA 1
ATOM 796 C C . ILE A 1 94 ? -24.169 -12.507 38.101 1.00 69.44 94 ILE A C 1
ATOM 798 O O . ILE A 1 94 ? -24.152 -11.309 37.857 1.00 69.44 94 ILE A O 1
ATOM 802 N N . ASP A 1 95 ? -24.931 -13.045 39.055 1.00 65.88 95 ASP A N 1
ATOM 803 C CA . ASP A 1 95 ? -25.888 -12.264 39.847 1.00 65.88 95 ASP A CA 1
ATOM 804 C C . ASP A 1 95 ? -25.195 -11.176 40.702 1.00 65.88 95 ASP A C 1
ATOM 806 O O . ASP A 1 95 ? -25.742 -10.089 40.862 1.00 65.88 95 ASP A O 1
ATOM 810 N N . GLN A 1 96 ? -23.978 -11.427 41.206 1.00 68.44 96 GLN A N 1
ATOM 811 C CA . GLN A 1 96 ? -23.150 -10.450 41.934 1.00 68.44 96 GLN A CA 1
ATOM 812 C C . GLN A 1 96 ? -22.561 -9.365 41.018 1.00 68.44 96 GLN A C 1
ATOM 814 O O . GLN A 1 96 ? -22.450 -8.210 41.427 1.00 68.44 96 GLN A O 1
ATOM 819 N N . GLY A 1 97 ? -22.167 -9.720 39.790 1.00 62.47 97 GLY A N 1
ATOM 820 C CA . GLY A 1 97 ? -21.654 -8.768 38.800 1.00 62.47 97 GLY A CA 1
ATOM 821 C C . GLY A 1 97 ? -22.744 -7.962 38.099 1.00 62.47 97 GLY A C 1
ATOM 822 O O . GLY A 1 97 ? -22.495 -6.839 37.650 1.00 62.47 97 GLY A O 1
ATOM 823 N N . TYR A 1 98 ? -23.954 -8.518 38.009 1.00 63.72 98 TYR A N 1
ATOM 824 C CA . TYR A 1 98 ? -25.116 -7.867 37.426 1.00 63.72 98 TYR A CA 1
ATOM 825 C C . TYR A 1 98 ? -25.644 -6.829 38.410 1.00 63.72 98 TYR A C 1
ATOM 827 O O . TYR A 1 98 ? -26.435 -7.097 39.310 1.00 63.72 98 TYR A O 1
ATOM 835 N N . ASP A 1 99 ? -25.170 -5.606 38.239 1.00 57.41 99 ASP A N 1
ATOM 836 C CA . ASP A 1 99 ? -25.554 -4.505 39.093 1.00 57.41 99 ASP A CA 1
ATOM 837 C C . ASP A 1 99 ? -27.044 -4.136 38.924 1.00 57.41 99 ASP A C 1
ATOM 839 O O . ASP A 1 99 ? -27.452 -3.440 37.988 1.00 57.41 99 ASP A O 1
ATOM 843 N N . ILE A 1 100 ? -27.857 -4.573 39.891 1.00 51.53 100 ILE A N 1
ATOM 844 C CA . ILE A 1 100 ? -29.260 -4.179 40.094 1.00 51.53 100 ILE A CA 1
ATOM 845 C C . ILE A 1 100 ? -29.375 -2.656 40.359 1.00 51.53 100 ILE A C 1
ATOM 847 O O . ILE A 1 100 ? -30.464 -2.094 40.232 1.00 51.53 100 ILE A O 1
ATOM 851 N N . SER A 1 101 ? -28.277 -1.943 40.658 1.00 53.75 101 SER A N 1
ATOM 852 C CA . SER A 1 101 ? -28.289 -0.510 41.005 1.00 53.75 101 SER A CA 1
ATOM 853 C C . SER A 1 101 ? -28.325 0.467 39.817 1.00 53.75 101 SER A C 1
ATOM 855 O O . SER A 1 101 ? -28.320 1.684 40.005 1.00 53.75 101 SER A O 1
ATOM 857 N N . GLY A 1 102 ? -28.465 -0.023 38.580 1.00 55.78 102 GLY A N 1
ATOM 858 C CA . GLY A 1 102 ? -28.744 0.833 37.422 1.00 55.78 102 GLY A CA 1
ATOM 859 C C . GLY A 1 102 ? -27.520 1.558 36.850 1.00 55.78 102 GLY A C 1
ATOM 860 O O . GLY A 1 102 ? -27.681 2.445 36.004 1.00 55.78 102 GLY A O 1
ATOM 861 N N . ILE A 1 103 ? -26.297 1.172 37.230 1.00 58.19 103 ILE A N 1
ATOM 862 C CA . ILE A 1 103 ? -25.064 1.721 36.644 1.00 58.19 103 ILE A CA 1
ATOM 863 C C . ILE A 1 103 ? -24.933 1.315 35.172 1.00 58.19 103 ILE A C 1
ATOM 865 O O . ILE A 1 103 ? -24.558 2.143 34.345 1.00 58.19 103 ILE A O 1
ATOM 869 N N . LEU A 1 104 ? -25.322 0.086 34.814 1.00 55.31 104 LEU A N 1
ATOM 870 C CA . LEU A 1 104 ? -25.416 -0.362 33.419 1.00 55.31 104 LEU A CA 1
ATOM 871 C C . LEU A 1 104 ? -26.325 0.566 32.596 1.00 55.31 104 LEU A C 1
ATOM 873 O O . LEU A 1 104 ? -25.940 1.063 31.539 1.00 55.31 104 LEU A O 1
ATOM 877 N N . ILE A 1 105 ? -27.518 0.858 33.123 1.00 57.31 105 ILE A N 1
ATOM 878 C CA . ILE A 1 105 ? -28.494 1.763 32.502 1.00 57.31 105 ILE A CA 1
ATOM 879 C C . ILE A 1 105 ? -27.933 3.189 32.419 1.00 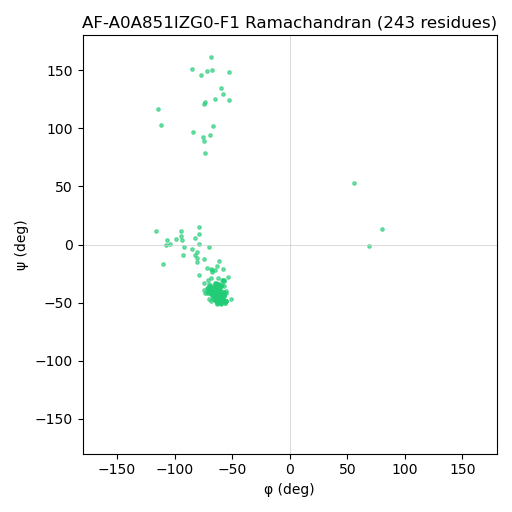57.31 105 ILE A C 1
ATOM 881 O O . ILE A 1 105 ? -28.134 3.871 31.417 1.00 57.31 105 ILE A O 1
ATOM 885 N N . THR A 1 106 ? -27.202 3.636 33.438 1.00 56.09 106 THR A N 1
ATOM 886 C CA . THR A 1 106 ? -26.584 4.969 33.488 1.00 56.09 106 THR A CA 1
ATOM 887 C C . THR A 1 106 ? -25.465 5.111 32.460 1.00 56.09 106 THR A C 1
ATOM 889 O O . THR A 1 106 ? -25.434 6.101 31.732 1.00 56.09 106 THR A O 1
ATOM 892 N N . ASN A 1 107 ? -24.603 4.105 32.326 1.00 54.31 107 ASN A N 1
ATOM 893 C CA . ASN A 1 107 ? -23.532 4.074 31.334 1.00 54.31 107 ASN A CA 1
ATOM 894 C C . ASN A 1 107 ? -24.087 3.975 29.909 1.00 54.31 107 ASN A C 1
ATOM 896 O O . ASN A 1 107 ? -23.638 4.710 29.030 1.00 54.31 107 ASN A O 1
ATOM 900 N N . LEU A 1 108 ? -25.112 3.144 29.687 1.00 54.38 108 LEU A N 1
ATOM 901 C CA . LEU A 1 108 ? -25.835 3.090 28.414 1.00 54.38 108 LEU A CA 1
ATOM 902 C C . LEU A 1 108 ? -26.473 4.441 28.082 1.00 54.38 108 LEU A C 1
ATOM 904 O O . LEU A 1 108 ? -26.350 4.920 26.957 1.00 54.38 108 LEU A O 1
ATOM 908 N N . ARG A 1 109 ? -27.103 5.100 29.059 1.00 57.59 109 ARG A N 1
ATOM 909 C CA . ARG A 1 109 ? -27.707 6.424 28.877 1.00 57.59 109 ARG A CA 1
ATOM 910 C C . ARG A 1 109 ? -26.641 7.483 28.580 1.00 57.59 109 ARG A C 1
ATOM 912 O O . ARG A 1 109 ? -26.827 8.257 27.650 1.00 57.59 109 ARG A O 1
ATOM 919 N N . PHE A 1 110 ? -25.507 7.477 29.281 1.00 57.28 110 PHE A N 1
ATOM 920 C CA . PHE A 1 110 ? -24.378 8.373 29.015 1.00 57.28 110 PHE A CA 1
ATOM 921 C C . PHE A 1 110 ? -23.776 8.156 27.621 1.00 57.28 110 PHE A C 1
ATOM 923 O O . PHE A 1 110 ? -23.520 9.127 26.906 1.00 57.28 110 PHE A O 1
ATOM 930 N N . PHE A 1 111 ? -23.578 6.901 27.210 1.00 50.16 111 PHE A N 1
ATOM 931 C CA . PHE A 1 111 ? -23.097 6.558 25.874 1.00 50.16 111 PHE A CA 1
ATOM 932 C C . PHE A 1 111 ? -24.071 7.043 24.797 1.00 50.16 111 PHE A C 1
ATOM 934 O O . PHE A 1 111 ? -23.662 7.768 23.895 1.00 50.16 111 PHE A O 1
ATOM 941 N N . LEU A 1 112 ? -25.365 6.730 24.930 1.00 56.53 112 LEU A N 1
ATOM 942 C CA . LEU A 1 112 ? -26.404 7.180 24.001 1.00 56.53 112 LEU A CA 1
ATOM 943 C C . LEU A 1 112 ? -26.487 8.713 23.940 1.00 56.53 112 LEU A C 1
ATOM 945 O O . LEU A 1 112 ? -26.584 9.273 22.854 1.00 56.53 112 LEU A O 1
ATOM 949 N N . SER A 1 113 ? -26.366 9.407 25.077 1.00 55.19 113 SER A N 1
ATOM 950 C CA . SER A 1 113 ? -26.351 10.877 25.130 1.00 55.19 113 SER A CA 1
ATOM 951 C C . SER A 1 113 ? -25.103 11.514 24.509 1.00 55.19 113 SER A C 1
ATOM 953 O O . SER A 1 113 ? -25.139 12.690 24.148 1.00 55.19 113 SER A O 1
ATOM 955 N N . ASN A 1 114 ? -23.997 10.777 24.373 1.00 59.91 114 ASN A N 1
ATOM 956 C CA . ASN A 1 114 ? -22.769 11.265 23.738 1.00 59.91 114 ASN A CA 1
ATOM 957 C C . ASN A 1 114 ? -22.508 10.645 22.359 1.00 59.91 114 ASN A C 1
ATOM 959 O O . ASN A 1 114 ? -21.533 11.019 21.702 1.00 59.91 114 ASN A O 1
ATOM 963 N N . PHE A 1 115 ? -23.377 9.746 21.895 1.00 57.78 115 PHE A N 1
ATOM 964 C CA . PHE A 1 115 ? -23.204 9.016 20.646 1.00 57.78 115 PHE A CA 1
ATOM 965 C C . PHE A 1 115 ? -23.070 9.962 19.452 1.00 57.78 115 PHE A C 1
ATOM 967 O O . PHE A 1 115 ? -22.155 9.801 18.648 1.00 57.78 115 PHE A O 1
ATOM 974 N N . ASP A 1 116 ? -23.895 11.008 19.389 1.00 59.34 116 ASP A N 1
ATOM 975 C CA . ASP A 1 116 ? -23.834 12.001 18.312 1.00 59.34 116 ASP A CA 1
ATOM 976 C C . ASP A 1 116 ? -22.499 12.756 18.290 1.00 59.34 116 ASP A C 1
ATOM 978 O O . ASP A 1 116 ? -21.918 12.955 17.227 1.00 59.34 116 ASP A O 1
ATOM 982 N N . LYS A 1 117 ? -21.930 13.083 19.459 1.00 68.50 117 LYS A N 1
ATOM 983 C CA . LYS A 1 117 ? -20.609 13.732 19.549 1.00 68.50 117 LYS A CA 1
ATOM 984 C C . LYS A 1 117 ? -19.484 12.802 19.096 1.00 68.50 117 LYS A C 1
ATOM 986 O O . LYS A 1 117 ? -18.551 13.239 18.416 1.00 68.50 117 LYS A O 1
ATOM 991 N N . ILE A 1 118 ? -19.556 11.524 19.474 1.00 65.94 118 ILE A N 1
ATOM 992 C CA . ILE A 1 118 ? -18.593 10.498 19.052 1.00 65.94 118 ILE A CA 1
ATOM 993 C C . ILE A 1 118 ? -18.688 10.312 17.535 1.00 65.94 118 ILE A C 1
ATOM 995 O O . ILE A 1 118 ? -17.670 10.384 16.843 1.00 65.94 118 ILE A O 1
ATOM 999 N N . LYS A 1 119 ? -19.905 10.156 17.009 1.00 68.12 119 LYS A N 1
ATOM 1000 C CA . LYS A 1 119 ? -20.199 10.045 15.579 1.00 68.12 119 LYS A CA 1
ATOM 1001 C C . LYS A 1 119 ? -19.672 11.254 14.807 1.00 68.12 119 LYS A C 1
ATOM 1003 O O . LYS A 1 119 ? -18.952 11.071 13.829 1.00 68.12 119 LYS A O 1
ATOM 1008 N N . ASP A 1 120 ? -19.926 12.471 15.277 1.00 73.38 120 ASP A N 1
ATOM 1009 C CA . ASP A 1 120 ? -19.429 13.703 14.657 1.00 73.38 120 ASP A CA 1
ATOM 1010 C C . ASP A 1 120 ? -17.902 13.779 14.653 1.00 73.38 120 ASP A C 1
ATOM 1012 O O . ASP A 1 120 ? -17.291 14.191 13.663 1.00 73.38 120 ASP A O 1
ATOM 1016 N N . THR A 1 121 ? -17.263 13.355 15.743 1.00 76.75 121 THR A N 1
ATOM 1017 C CA . THR A 1 121 ? -15.799 13.314 15.842 1.00 76.75 121 THR A CA 1
ATOM 1018 C C . THR A 1 121 ? -15.212 12.317 14.846 1.00 76.75 121 THR A C 1
ATOM 1020 O O . THR A 1 121 ? -14.245 12.638 14.152 1.00 76.75 121 THR A O 1
ATOM 1023 N N . GLN A 1 122 ? -15.816 11.134 14.719 1.00 71.00 122 GLN A N 1
ATOM 1024 C CA . GLN A 1 122 ? -15.390 10.127 13.746 1.00 71.00 122 GLN A CA 1
ATOM 1025 C C . GLN A 1 122 ? -15.633 10.590 12.305 1.00 71.00 122 GLN A C 1
ATOM 1027 O O . GLN A 1 122 ? -14.740 10.469 11.470 1.00 71.00 122 GLN A O 1
ATOM 1032 N N . ILE A 1 123 ? -16.773 11.224 12.015 1.00 79.94 123 ILE A N 1
ATOM 1033 C CA . ILE A 1 123 ? -17.053 11.824 10.702 1.00 79.94 123 ILE A CA 1
ATOM 1034 C C . ILE A 1 123 ? -16.003 12.888 10.357 1.00 79.94 123 ILE A C 1
ATOM 1036 O O . ILE A 1 123 ? -15.510 12.921 9.229 1.00 79.94 123 ILE A O 1
ATOM 1040 N N . LYS A 1 124 ? -15.619 13.746 11.313 1.00 86.06 124 LYS A N 1
ATOM 1041 C CA . LYS A 1 124 ? -14.550 14.738 11.111 1.00 86.06 124 LYS A CA 1
ATOM 1042 C C . LYS A 1 124 ? -13.205 14.070 10.824 1.00 86.06 124 LYS A C 1
ATOM 1044 O O . LYS A 1 124 ? -12.537 14.480 9.880 1.00 86.06 124 LYS A O 1
ATOM 1049 N N . LYS A 1 125 ? -12.830 13.027 11.576 1.00 84.00 125 LYS A N 1
ATOM 1050 C CA . LYS A 1 125 ? -11.603 12.249 11.319 1.00 84.00 125 LYS A CA 1
ATOM 1051 C C . LYS A 1 125 ? -11.609 11.637 9.916 1.00 84.00 125 LYS A C 1
ATOM 1053 O O . LYS A 1 125 ? -10.641 11.818 9.185 1.00 84.00 125 LYS A O 1
ATOM 1058 N N . ILE A 1 126 ? -12.714 11.008 9.509 1.00 82.88 126 ILE A N 1
ATOM 1059 C CA . ILE A 1 126 ? -12.876 10.427 8.166 1.00 82.88 126 ILE A CA 1
ATOM 1060 C C . ILE A 1 126 ? -12.734 11.502 7.084 1.00 82.88 126 ILE A C 1
ATOM 1062 O O . ILE A 1 126 ? -12.003 11.300 6.118 1.00 82.88 126 ILE A O 1
ATOM 1066 N N . LYS A 1 127 ? -13.364 12.673 7.251 1.00 89.69 127 LYS A N 1
ATOM 1067 C CA . LYS A 1 127 ? -13.207 13.798 6.311 1.00 89.69 127 LYS A CA 1
ATOM 1068 C C . LYS A 1 127 ? -11.747 14.238 6.187 1.00 89.69 127 LYS A C 1
ATOM 1070 O O . LYS A 1 127 ? -11.270 14.443 5.073 1.00 89.69 127 LYS A O 1
ATOM 1075 N N . THR A 1 128 ? -11.031 14.347 7.305 1.00 90.25 128 THR A N 1
ATOM 1076 C CA . THR A 1 128 ? -9.601 14.688 7.309 1.00 90.25 128 THR A CA 1
ATOM 1077 C C . THR A 1 128 ? -8.765 13.631 6.593 1.00 90.25 128 THR A C 1
ATOM 1079 O O . THR A 1 128 ? -7.908 13.984 5.784 1.00 90.25 128 THR A O 1
ATOM 1082 N N . TYR A 1 129 ? -9.020 12.344 6.837 1.00 89.19 129 TYR A N 1
ATOM 1083 C CA . TYR A 1 129 ? -8.318 11.268 6.139 1.00 89.19 129 TYR A CA 1
ATOM 1084 C C . TYR A 1 129 ? -8.612 11.271 4.639 1.00 89.19 129 TYR A C 1
ATOM 1086 O O . TYR A 1 129 ? -7.679 11.163 3.851 1.00 89.19 129 TYR A O 1
ATOM 1094 N N . ASN A 1 130 ? -9.857 11.501 4.221 1.00 90.00 130 ASN A N 1
ATOM 1095 C CA . ASN A 1 130 ? -10.199 11.607 2.801 1.00 90.00 130 ASN A CA 1
ATOM 1096 C C . ASN A 1 130 ? -9.461 12.769 2.115 1.00 90.00 130 ASN A C 1
ATOM 1098 O O . ASN A 1 130 ? -8.912 12.584 1.031 1.00 90.00 130 ASN A O 1
ATOM 1102 N N . LEU A 1 131 ? -9.349 13.931 2.772 1.00 92.88 131 LEU A N 1
ATOM 1103 C CA . LEU A 1 131 ? -8.547 15.056 2.269 1.00 92.88 131 LEU A CA 1
ATOM 1104 C C . LEU A 1 131 ? -7.059 14.697 2.126 1.00 92.88 131 LEU A C 1
ATOM 1106 O O . LEU A 1 131 ? -6.404 15.101 1.164 1.00 92.88 131 LEU A O 1
ATOM 1110 N N . GLN A 1 132 ? -6.507 13.931 3.071 1.00 89.31 132 GLN A N 1
ATOM 1111 C CA . GLN A 1 132 ? -5.128 13.446 2.981 1.00 89.31 132 GLN A CA 1
ATOM 1112 C C . GLN A 1 132 ? -4.954 12.449 1.827 1.00 89.31 132 GLN A C 1
ATOM 1114 O O . GLN A 1 132 ? -3.986 12.563 1.077 1.00 89.31 132 GLN A O 1
ATOM 1119 N N . ILE A 1 133 ? -5.900 11.525 1.643 1.00 89.25 133 ILE A N 1
ATOM 1120 C CA . ILE A 1 133 ? -5.902 10.561 0.535 1.00 89.25 133 ILE A CA 1
ATOM 1121 C C . ILE A 1 133 ? -5.925 11.292 -0.812 1.00 89.25 133 ILE A C 1
ATOM 1123 O O . ILE A 1 133 ? -5.099 10.998 -1.674 1.00 89.25 133 ILE A O 1
ATOM 1127 N N . GLU A 1 134 ? -6.797 12.289 -0.989 1.00 92.31 134 GLU A N 1
ATOM 1128 C CA . GLU A 1 134 ? -6.838 13.096 -2.216 1.00 92.31 134 GLU A CA 1
ATOM 1129 C C . GLU A 1 134 ? -5.508 13.807 -2.490 1.00 92.31 134 GLU A C 1
ATOM 1131 O O . GLU A 1 134 ? -5.019 13.807 -3.624 1.00 92.31 134 GLU A O 1
ATOM 1136 N N . LYS A 1 135 ? -4.886 14.384 -1.453 1.00 94.44 135 LYS A N 1
ATOM 1137 C CA . LYS A 1 135 ? -3.569 15.021 -1.572 1.00 94.44 135 LYS A CA 1
ATOM 1138 C C . LYS A 1 135 ? -2.502 14.018 -2.019 1.00 94.44 135 LYS A C 1
ATOM 1140 O O . LYS A 1 135 ? -1.725 14.329 -2.922 1.00 94.44 135 LYS A O 1
ATOM 1145 N N . TYR A 1 136 ? -2.461 12.833 -1.414 1.00 92.44 136 TYR A N 1
ATOM 1146 C CA . TYR A 1 136 ? -1.488 11.802 -1.773 1.00 92.44 136 TYR A CA 1
ATOM 1147 C C . TYR A 1 136 ? -1.722 11.235 -3.173 1.00 92.44 136 TYR A C 1
ATOM 1149 O O . TYR A 1 136 ? -0.752 10.991 -3.889 1.00 92.44 136 TYR A O 1
ATOM 1157 N N . ASN A 1 137 ? -2.976 11.103 -3.609 1.00 91.38 137 ASN A N 1
ATOM 1158 C CA . ASN A 1 137 ? -3.295 10.678 -4.971 1.00 91.38 137 ASN A CA 1
ATOM 1159 C C . ASN A 1 137 ? -2.775 11.680 -6.011 1.00 91.38 137 ASN A C 1
ATOM 1161 O O . ASN A 1 137 ? -2.093 11.271 -6.950 1.00 91.38 137 ASN A O 1
ATOM 1165 N N . LYS A 1 138 ? -2.973 12.989 -5.797 1.00 94.19 138 LYS A N 1
ATOM 1166 C CA . LYS A 1 138 ? -2.400 14.028 -6.676 1.00 94.19 138 LYS A CA 1
ATOM 1167 C C . LYS A 1 138 ? -0.872 13.968 -6.725 1.00 94.19 138 LYS A C 1
ATOM 1169 O O . LYS A 1 138 ? -0.278 14.015 -7.798 1.00 94.19 138 LYS A O 1
ATOM 1174 N N . GLN A 1 139 ? -0.221 13.808 -5.570 1.00 91.44 139 GLN A N 1
ATOM 1175 C CA . GLN A 1 139 ? 1.239 13.666 -5.508 1.00 91.44 139 GLN A CA 1
ATOM 1176 C C . GLN A 1 139 ? 1.733 12.415 -6.246 1.00 91.44 139 GLN A C 1
ATOM 1178 O O . GLN A 1 139 ? 2.759 12.461 -6.924 1.00 91.44 139 GLN A O 1
ATOM 1183 N N . LYS A 1 140 ? 1.004 11.300 -6.140 1.00 92.56 140 LYS A N 1
ATOM 1184 C CA . LYS A 1 140 ? 1.319 10.062 -6.855 1.00 92.56 140 LYS A CA 1
ATOM 1185 C C . LYS A 1 140 ? 1.244 10.260 -8.371 1.00 92.56 140 LYS A C 1
ATOM 1187 O O . LYS A 1 140 ? 2.186 9.880 -9.063 1.00 92.56 140 LYS A O 1
ATOM 1192 N N . GLU A 1 141 ? 0.187 10.889 -8.878 1.00 92.81 141 GLU A N 1
ATOM 1193 C CA . GLU A 1 141 ? 0.037 11.190 -10.310 1.00 92.81 141 GLU A CA 1
ATOM 1194 C C . GLU A 1 141 ? 1.173 12.084 -10.836 1.00 92.81 141 GLU A C 1
ATOM 1196 O O . GLU A 1 141 ? 1.757 11.806 -11.890 1.00 92.81 141 GLU A O 1
ATOM 1201 N N . GLU A 1 142 ? 1.558 13.118 -10.079 1.00 93.31 142 GLU A N 1
ATOM 1202 C CA . GLU A 1 142 ? 2.697 13.976 -10.425 1.00 93.31 142 GLU A CA 1
ATOM 1203 C C . GLU A 1 142 ? 4.014 13.191 -10.498 1.00 93.31 142 GLU A C 1
ATOM 1205 O O . GLU A 1 142 ? 4.800 13.368 -11.437 1.00 93.31 142 GLU A O 1
ATOM 1210 N N . LEU A 1 143 ? 4.266 12.309 -9.528 1.00 91.62 143 LEU A N 1
ATOM 1211 C CA . LEU A 1 143 ? 5.464 11.470 -9.500 1.00 91.62 143 LEU A CA 1
ATOM 1212 C C . LEU A 1 143 ? 5.481 10.456 -10.648 1.00 91.62 143 LEU A C 1
ATOM 1214 O O . LEU A 1 143 ? 6.529 10.259 -11.266 1.00 91.62 143 LEU A O 1
ATOM 1218 N N . GLU A 1 144 ? 4.342 9.851 -10.983 1.00 91.44 144 GLU A N 1
ATOM 1219 C CA . GLU A 1 144 ? 4.232 8.946 -12.130 1.00 91.44 144 GLU A CA 1
ATOM 1220 C C . GLU A 1 144 ? 4.500 9.670 -13.455 1.00 91.44 144 GLU A C 1
ATOM 1222 O O . GLU A 1 144 ? 5.239 9.155 -14.299 1.00 91.44 144 GLU A O 1
ATOM 1227 N N . SER A 1 145 ? 3.984 10.891 -13.619 1.00 92.69 145 SER A N 1
ATOM 1228 C CA . SER A 1 145 ? 4.272 11.738 -14.782 1.00 92.69 145 SER A CA 1
ATOM 1229 C C . SER A 1 145 ? 5.764 12.082 -14.882 1.00 92.69 145 SER A C 1
ATOM 1231 O O . SER A 1 145 ? 6.378 11.926 -15.942 1.00 92.69 145 SER A O 1
ATOM 1233 N N . ARG A 1 146 ? 6.400 12.462 -13.763 1.00 90.50 146 ARG A N 1
ATOM 1234 C CA . ARG A 1 146 ? 7.854 12.705 -13.712 1.00 90.50 146 ARG A CA 1
ATOM 1235 C C . ARG A 1 146 ? 8.657 11.451 -14.051 1.00 90.50 146 ARG A C 1
ATOM 1237 O O . ARG A 1 146 ? 9.619 11.541 -14.810 1.00 90.50 146 ARG A O 1
ATOM 1244 N N . LYS A 1 147 ? 8.250 10.283 -13.548 1.00 90.88 147 LYS A N 1
ATOM 1245 C CA . LYS A 1 147 ? 8.895 8.997 -13.849 1.00 90.88 147 LYS A CA 1
ATOM 1246 C C . LYS A 1 147 ? 8.854 8.681 -15.347 1.00 90.88 147 LYS A C 1
ATOM 1248 O O . LYS A 1 147 ? 9.870 8.249 -15.887 1.00 90.88 147 LYS A O 1
ATOM 1253 N N . ARG A 1 148 ? 7.722 8.923 -16.024 1.00 91.56 148 ARG A N 1
ATOM 1254 C CA . ARG A 1 148 ? 7.608 8.750 -17.487 1.00 91.56 148 ARG A CA 1
ATOM 1255 C C . ARG A 1 148 ? 8.576 9.665 -18.236 1.00 91.56 148 ARG A C 1
ATOM 1257 O O . ARG A 1 148 ? 9.376 9.161 -19.015 1.00 91.56 148 ARG A O 1
ATOM 1264 N N . LYS A 1 149 ? 8.604 10.960 -17.896 1.00 90.75 149 LYS A N 1
ATOM 1265 C CA . LYS A 1 149 ? 9.538 11.934 -18.495 1.00 90.75 149 LYS A CA 1
ATOM 1266 C C . LYS A 1 149 ? 11.007 11.546 -18.306 1.00 90.75 149 LYS A C 1
ATOM 1268 O O . LYS A 1 149 ? 11.806 11.697 -19.222 1.00 90.75 149 LYS A O 1
ATOM 1273 N N . ILE A 1 150 ? 11.384 11.050 -17.124 1.00 87.25 150 ILE A N 1
ATOM 1274 C CA . ILE A 1 150 ? 12.757 10.581 -16.870 1.00 87.25 150 ILE A CA 1
ATOM 1275 C C . ILE A 1 150 ? 13.073 9.350 -17.724 1.00 87.25 150 ILE A C 1
ATOM 1277 O O . ILE A 1 150 ? 14.169 9.258 -18.265 1.00 87.25 150 ILE A O 1
ATOM 1281 N N . LYS A 1 151 ? 12.126 8.417 -17.869 1.00 88.38 151 LYS A N 1
ATOM 1282 C CA . LYS A 1 151 ? 12.311 7.220 -18.697 1.00 88.38 151 LYS A CA 1
ATOM 1283 C C . LYS A 1 151 ? 12.493 7.573 -20.177 1.00 88.38 151 LYS A C 1
ATOM 1285 O O . LYS A 1 151 ? 13.377 7.014 -20.814 1.00 88.38 151 LYS A O 1
ATOM 1290 N N . GLU A 1 152 ? 11.697 8.508 -20.693 1.00 88.75 152 GLU A N 1
ATOM 1291 C CA . GLU A 1 152 ? 11.826 9.035 -22.060 1.00 88.75 152 GLU A CA 1
ATOM 1292 C C . GLU A 1 152 ? 13.201 9.677 -22.276 1.00 88.75 152 GLU A C 1
ATOM 1294 O O . GLU A 1 152 ? 13.920 9.275 -23.187 1.00 88.75 152 GLU A O 1
ATOM 1299 N N . LYS A 1 153 ? 13.628 10.571 -21.372 1.00 89.69 153 LYS A N 1
ATOM 1300 C CA . LYS A 1 153 ? 14.978 11.161 -21.412 1.00 89.69 153 LYS A CA 1
ATOM 1301 C C . LYS A 1 153 ? 16.091 10.119 -21.296 1.00 89.69 153 LYS A C 1
ATOM 1303 O O . LYS A 1 153 ? 17.141 10.268 -21.904 1.00 89.69 153 LYS A O 1
ATOM 1308 N N . GLY A 1 154 ? 15.886 9.067 -20.505 1.00 87.62 154 GLY A N 1
ATOM 1309 C CA . GLY A 1 154 ? 16.831 7.957 -20.392 1.00 87.62 154 GLY A CA 1
ATOM 1310 C C . GLY A 1 154 ? 16.996 7.200 -21.711 1.00 87.62 154 GLY A C 1
ATOM 1311 O O . GLY A 1 154 ? 18.122 6.892 -22.091 1.00 87.62 154 GLY A O 1
ATOM 1312 N N . ALA A 1 155 ? 15.896 6.954 -22.427 1.00 86.44 155 ALA A N 1
ATOM 1313 C CA . ALA A 1 155 ? 15.929 6.327 -23.747 1.00 86.44 155 ALA A CA 1
ATOM 1314 C C . ALA A 1 155 ? 16.613 7.226 -24.792 1.00 86.44 155 ALA A C 1
ATOM 1316 O O . ALA A 1 155 ? 17.450 6.743 -25.550 1.00 86.44 155 ALA A O 1
ATOM 1317 N N . GLU A 1 156 ? 16.315 8.528 -24.783 1.00 87.81 156 GLU A N 1
ATOM 1318 C CA . GLU A 1 156 ? 16.979 9.525 -25.635 1.00 87.81 156 GLU A CA 1
ATOM 1319 C C . GLU A 1 156 ? 18.491 9.576 -25.366 1.00 87.81 156 GLU A C 1
ATOM 1321 O O . GLU A 1 156 ? 19.294 9.469 -26.290 1.00 87.81 156 GLU A O 1
ATOM 1326 N N . ASN A 1 157 ? 18.900 9.627 -24.096 1.00 85.75 157 ASN A N 1
ATOM 1327 C CA . ASN A 1 157 ? 20.314 9.608 -23.721 1.00 85.75 157 ASN A CA 1
ATOM 1328 C C . ASN A 1 157 ? 21.021 8.319 -24.157 1.00 85.75 157 ASN A C 1
ATOM 1330 O O . ASN A 1 157 ? 22.186 8.365 -24.543 1.00 85.75 157 ASN A O 1
ATOM 1334 N N . GLN A 1 158 ? 20.346 7.169 -24.089 1.00 87.56 158 GLN A N 1
ATOM 1335 C CA . GLN A 1 158 ? 20.920 5.899 -24.530 1.00 87.56 158 GLN A CA 1
ATOM 1336 C C . GLN A 1 158 ? 21.098 5.857 -26.053 1.00 87.56 158 GLN A C 1
ATOM 1338 O O . GLN A 1 158 ? 22.121 5.368 -26.531 1.00 87.56 158 GLN A O 1
ATOM 1343 N N . PHE A 1 159 ? 20.143 6.407 -26.808 1.00 88.94 159 PHE A N 1
ATOM 1344 C CA . PHE A 1 159 ? 20.277 6.577 -28.253 1.00 88.94 159 PHE A CA 1
ATOM 1345 C C . PHE A 1 159 ? 21.485 7.461 -28.596 1.00 88.94 159 PHE A C 1
ATOM 1347 O O . PHE A 1 159 ? 22.357 7.029 -29.347 1.00 88.94 159 PHE A O 1
ATOM 1354 N N . LEU A 1 160 ? 21.590 8.637 -27.967 1.00 86.38 160 LEU A N 1
ATOM 1355 C CA . LEU A 1 160 ? 22.714 9.557 -28.166 1.00 86.38 160 LEU A CA 1
ATOM 1356 C C . LEU A 1 160 ? 24.058 8.933 -27.767 1.00 86.38 160 LEU A C 1
ATOM 1358 O O . LEU A 1 160 ? 25.063 9.153 -28.435 1.00 86.38 160 LEU A O 1
ATOM 1362 N N . TYR A 1 161 ? 24.098 8.137 -26.695 1.00 87.19 161 TYR A N 1
ATOM 1363 C CA . TYR A 1 161 ? 25.317 7.436 -26.288 1.00 87.19 161 TYR A CA 1
ATOM 1364 C C . TYR A 1 161 ? 25.796 6.457 -27.365 1.00 87.19 161 TYR A C 1
ATOM 1366 O O . TYR A 1 161 ? 26.97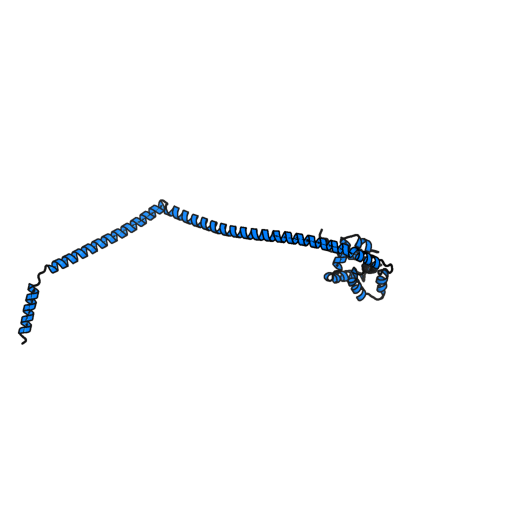6 6.464 -27.715 1.00 87.19 161 TYR A O 1
ATOM 1374 N N . ASN A 1 162 ? 24.882 5.657 -27.920 1.00 91.25 162 ASN A N 1
ATOM 1375 C CA . ASN A 1 162 ? 25.199 4.718 -28.996 1.00 91.25 162 ASN A CA 1
ATOM 1376 C C . ASN A 1 162 ? 25.655 5.452 -30.266 1.00 91.25 162 ASN A C 1
ATOM 1378 O O . ASN A 1 162 ? 26.599 5.018 -30.922 1.00 91.25 162 ASN A O 1
ATOM 1382 N N . GLU A 1 163 ? 25.016 6.576 -30.599 1.00 91.12 163 GLU A N 1
ATOM 1383 C CA . GLU A 1 163 ? 25.412 7.421 -31.728 1.00 91.12 163 GLU A CA 1
ATOM 1384 C C . GLU A 1 163 ? 26.830 7.979 -31.538 1.00 91.12 163 GLU A C 1
ATOM 1386 O O . GLU A 1 163 ? 27.665 7.870 -32.434 1.00 91.12 163 GLU A O 1
ATOM 1391 N N . VAL A 1 164 ? 27.153 8.479 -30.341 1.00 90.25 164 VAL A N 1
ATOM 1392 C CA . VAL A 1 164 ? 28.508 8.940 -30.002 1.00 90.25 164 VAL A CA 1
ATOM 1393 C C . VAL A 1 164 ? 29.528 7.802 -30.082 1.00 90.25 164 VAL A C 1
ATOM 1395 O O . VAL A 1 164 ? 30.653 8.024 -30.528 1.00 90.25 164 VAL A O 1
ATOM 1398 N N . GLU A 1 165 ? 29.179 6.591 -29.647 1.00 91.44 165 GLU A N 1
ATOM 1399 C CA . GLU A 1 165 ? 30.077 5.437 -29.741 1.00 91.44 165 GLU A CA 1
ATOM 1400 C C . GLU A 1 165 ? 30.350 5.041 -31.200 1.00 91.44 165 GLU A C 1
ATOM 1402 O O . GLU A 1 165 ? 31.501 4.782 -31.555 1.00 91.44 165 GLU A O 1
ATOM 1407 N N . ASN A 1 166 ? 29.325 5.056 -32.056 1.00 94.38 166 ASN A N 1
ATOM 1408 C CA . ASN A 1 166 ? 29.473 4.799 -33.489 1.00 94.38 166 ASN A CA 1
ATOM 1409 C C . ASN A 1 166 ? 30.333 5.871 -34.165 1.00 94.38 166 ASN A C 1
ATOM 1411 O O . ASN A 1 166 ? 31.306 5.531 -34.832 1.00 94.38 166 ASN A O 1
ATOM 1415 N N . LEU A 1 167 ? 30.058 7.154 -33.908 1.00 93.44 167 LEU A N 1
ATOM 1416 C CA . LEU A 1 167 ? 30.862 8.255 -34.443 1.00 93.44 167 LEU A CA 1
ATOM 1417 C C . LEU A 1 167 ? 32.325 8.168 -33.990 1.00 93.44 167 LEU A C 1
ATOM 1419 O O . LEU A 1 167 ? 33.228 8.475 -34.761 1.00 93.44 167 LEU A O 1
ATOM 1423 N N . LYS A 1 168 ? 32.598 7.716 -32.758 1.00 92.44 168 LYS A N 1
ATOM 1424 C CA . LYS A 1 168 ? 33.977 7.472 -32.304 1.00 92.44 168 LYS A CA 1
ATOM 1425 C C . LYS A 1 168 ? 34.668 6.374 -33.110 1.00 92.44 168 LYS A C 1
ATOM 1427 O O . LYS A 1 168 ? 35.844 6.538 -33.421 1.00 92.44 168 LYS A O 1
ATOM 1432 N N . LYS A 1 169 ? 33.964 5.283 -33.432 1.00 93.62 169 LYS A N 1
ATOM 1433 C CA . LYS A 1 169 ? 34.499 4.200 -34.273 1.00 93.62 169 LYS A CA 1
ATOM 1434 C C . LYS A 1 169 ? 34.791 4.709 -35.682 1.00 93.62 169 LYS A C 1
ATOM 1436 O O . LYS A 1 169 ? 35.915 4.547 -36.140 1.00 93.62 169 LYS A O 1
ATOM 1441 N N . GLU A 1 170 ? 33.845 5.416 -36.299 1.00 93.25 170 GLU A N 1
ATOM 1442 C CA . GLU A 1 170 ? 34.031 6.023 -37.626 1.00 93.25 170 GLU A CA 1
ATOM 1443 C C . GLU A 1 170 ? 35.214 6.998 -37.651 1.00 93.25 170 GLU A C 1
ATOM 1445 O O . GLU A 1 170 ? 36.046 6.951 -38.553 1.00 93.25 170 GLU A O 1
ATOM 1450 N N . VAL A 1 171 ? 35.345 7.861 -36.639 1.00 93.50 171 VAL A N 1
ATOM 1451 C CA . VAL A 1 171 ? 36.483 8.787 -36.535 1.00 93.50 171 VAL A CA 1
ATOM 1452 C C . VAL A 1 171 ? 37.806 8.033 -36.417 1.00 93.50 171 VAL A C 1
ATOM 1454 O O . VAL A 1 171 ? 38.800 8.467 -36.997 1.00 93.50 171 VAL A O 1
ATOM 1457 N N . GLU A 1 172 ? 37.849 6.929 -35.675 1.00 92.62 172 GLU A N 1
ATOM 1458 C CA . GLU A 1 172 ? 39.072 6.144 -35.520 1.00 92.62 172 GLU A CA 1
ATOM 1459 C C . GLU A 1 172 ? 39.440 5.400 -36.812 1.00 92.62 172 GLU A C 1
ATOM 1461 O O . GLU A 1 172 ? 40.598 5.436 -37.226 1.00 92.62 172 GLU A O 1
ATOM 1466 N N . GLU A 1 173 ? 38.459 4.827 -37.512 1.00 91.88 173 GLU A N 1
ATOM 1467 C CA . GLU A 1 173 ? 38.647 4.250 -38.850 1.00 91.88 173 GLU A CA 1
ATOM 1468 C C . GLU A 1 173 ? 39.162 5.296 -39.844 1.00 91.88 173 GLU A C 1
ATOM 1470 O O . GLU A 1 173 ? 40.127 5.048 -40.573 1.00 91.88 173 GLU A O 1
ATOM 1475 N N . LEU A 1 174 ? 38.582 6.500 -39.829 1.00 91.81 174 LEU A N 1
ATOM 1476 C CA . LEU A 1 174 ? 39.036 7.604 -40.666 1.00 91.81 174 LEU A CA 1
ATOM 1477 C C . LEU A 1 174 ? 40.472 8.002 -40.319 1.00 91.81 174 LEU A C 1
ATOM 1479 O O . LEU A 1 174 ? 41.293 8.117 -41.226 1.00 91.81 174 LEU A O 1
ATOM 1483 N N . LYS A 1 175 ? 40.821 8.154 -39.038 1.00 91.06 175 LYS A N 1
ATOM 1484 C CA . LYS A 1 175 ? 42.206 8.448 -38.632 1.00 91.06 175 LYS A CA 1
ATOM 1485 C C . LYS A 1 175 ? 43.191 7.397 -39.127 1.00 91.06 175 LYS A C 1
ATOM 1487 O O . LYS A 1 175 ? 44.262 7.770 -39.594 1.00 91.06 175 LYS A O 1
ATOM 1492 N N . ILE A 1 176 ? 42.842 6.114 -39.039 1.00 91.12 176 ILE A N 1
ATOM 1493 C CA . ILE A 1 176 ? 43.681 5.029 -39.558 1.00 91.12 176 ILE A CA 1
ATOM 1494 C C . ILE A 1 176 ? 43.824 5.173 -41.076 1.00 91.12 176 ILE A C 1
ATOM 1496 O O . ILE A 1 176 ? 44.944 5.157 -41.584 1.00 91.12 176 ILE A O 1
ATOM 1500 N N . SER A 1 177 ? 42.724 5.393 -41.800 1.00 86.31 177 SER A N 1
ATOM 1501 C CA . SER A 1 177 ? 42.744 5.539 -43.262 1.00 86.31 177 SER A CA 1
ATOM 1502 C C . SER A 1 177 ? 43.568 6.740 -43.748 1.00 86.31 177 SER A C 1
ATOM 1504 O O . SER A 1 177 ? 44.251 6.646 -44.765 1.00 86.31 177 SER A O 1
ATOM 1506 N N . PHE A 1 178 ? 43.549 7.844 -42.995 1.00 86.50 178 PHE A N 1
ATOM 1507 C CA . PHE A 1 178 ? 44.287 9.075 -43.287 1.00 86.50 178 PHE A CA 1
ATOM 1508 C C . PHE A 1 178 ? 45.658 9.150 -42.599 1.00 86.50 178 PHE A C 1
ATOM 1510 O O . PHE A 1 178 ? 46.339 10.171 -42.708 1.00 86.50 178 PHE A O 1
ATOM 1517 N N . SER A 1 179 ? 46.076 8.100 -41.892 1.00 91.38 179 SER A N 1
ATOM 1518 C CA . SER A 1 179 ? 47.433 8.004 -41.352 1.00 91.38 179 SER A CA 1
ATOM 1519 C C . SER A 1 179 ? 48.456 7.853 -42.480 1.00 91.38 179 SER A C 1
ATOM 1521 O O . SER A 1 179 ? 48.111 7.455 -43.592 1.00 91.38 179 SER A O 1
ATOM 1523 N N . GLU A 1 180 ? 49.730 8.139 -42.201 1.00 84.88 180 GLU A N 1
ATOM 1524 C CA . GLU A 1 180 ? 50.806 7.938 -43.183 1.00 84.88 180 GLU A CA 1
ATOM 1525 C C . GLU A 1 180 ? 50.831 6.497 -43.709 1.00 84.88 180 GLU A C 1
ATOM 1527 O O . GLU A 1 180 ? 50.936 6.282 -44.914 1.00 84.88 180 GLU A O 1
ATOM 1532 N N . GLU A 1 181 ? 50.649 5.516 -42.821 1.00 86.56 181 GLU A N 1
ATOM 1533 C CA . GLU A 1 181 ? 50.581 4.098 -43.180 1.00 86.56 181 GLU A CA 1
ATOM 1534 C C . GLU A 1 181 ? 49.337 3.778 -44.024 1.00 86.56 181 GLU A C 1
ATOM 1536 O O . GLU A 1 181 ? 49.439 3.102 -45.048 1.00 86.56 181 GLU A O 1
ATOM 1541 N N . GLY A 1 182 ? 48.166 4.307 -43.650 1.00 86.75 182 GLY A N 1
ATOM 1542 C CA . GLY A 1 182 ? 46.921 4.132 -44.406 1.00 86.75 182 GLY A CA 1
ATOM 1543 C C . GLY A 1 182 ? 46.990 4.723 -45.817 1.00 86.75 182 GLY A C 1
ATOM 1544 O O . GLY A 1 182 ? 46.597 4.076 -46.792 1.00 86.75 182 GLY A O 1
ATOM 1545 N N . LEU A 1 183 ? 47.558 5.921 -45.951 1.00 91.12 183 LEU A N 1
ATOM 1546 C CA . LEU A 1 183 ? 47.741 6.594 -47.235 1.00 91.12 183 LEU A CA 1
ATOM 1547 C C . LEU A 1 183 ? 48.800 5.910 -48.103 1.00 91.12 183 LEU A C 1
ATOM 1549 O O . LEU A 1 183 ? 48.608 5.802 -49.318 1.00 91.12 183 LEU A O 1
ATOM 1553 N N . GLU A 1 184 ? 49.890 5.415 -47.514 1.00 90.00 184 GLU A N 1
ATOM 1554 C CA . GLU A 1 184 ? 50.904 4.666 -48.260 1.00 90.00 184 GLU A CA 1
ATOM 1555 C C . GLU A 1 184 ? 50.344 3.322 -48.743 1.00 90.00 184 GLU A C 1
ATOM 1557 O O . GLU A 1 184 ? 50.502 2.989 -49.919 1.00 90.00 184 GLU A O 1
ATOM 1562 N N . ASN A 1 185 ? 49.579 2.609 -47.909 1.00 90.62 185 ASN A N 1
ATOM 1563 C CA . ASN A 1 185 ? 48.844 1.413 -48.331 1.00 90.62 185 ASN A CA 1
ATOM 1564 C C . ASN A 1 185 ? 47.894 1.729 -49.495 1.00 90.62 185 ASN A C 1
ATOM 1566 O O . ASN A 1 185 ? 47.887 1.015 -50.501 1.00 90.62 185 ASN A O 1
ATOM 1570 N N . LYS A 1 186 ? 47.155 2.846 -49.427 1.00 91.00 186 LYS A N 1
ATOM 15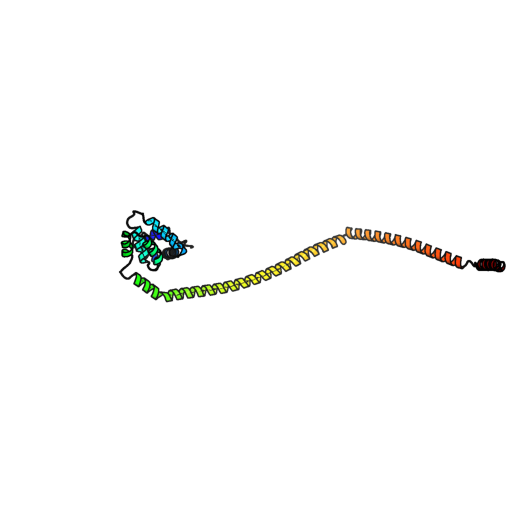71 C CA . LYS A 1 186 ? 46.250 3.236 -50.515 1.00 91.00 186 LYS A CA 1
ATOM 1572 C C . LYS A 1 186 ? 46.987 3.575 -51.810 1.00 91.00 186 LYS A C 1
ATOM 1574 O O . LYS A 1 186 ? 46.527 3.259 -52.907 1.00 91.00 186 LYS A O 1
ATOM 1579 N N . LYS A 1 187 ? 48.147 4.214 -51.704 1.00 91.38 187 LYS A N 1
ATOM 1580 C CA . LYS A 1 187 ? 49.021 4.516 -52.839 1.00 91.38 187 LYS A CA 1
ATOM 1581 C C . LYS A 1 187 ? 49.587 3.240 -53.465 1.00 91.38 187 LYS A C 1
ATOM 1583 O O . LYS A 1 187 ? 49.657 3.175 -54.691 1.00 91.38 187 LYS A O 1
ATOM 1588 N N . ILE A 1 188 ? 49.933 2.232 -52.662 1.00 92.12 188 ILE A N 1
ATOM 1589 C CA . ILE A 1 188 ? 50.343 0.905 -53.145 1.00 92.12 188 ILE A CA 1
ATOM 1590 C C . ILE A 1 188 ? 49.192 0.239 -53.912 1.00 92.12 188 ILE A C 1
ATOM 1592 O O . ILE A 1 188 ? 49.405 -0.196 -55.045 1.00 92.12 188 ILE A O 1
ATOM 1596 N N . GLU A 1 189 ? 47.971 0.218 -53.362 1.00 91.62 189 GLU A N 1
ATOM 1597 C CA . GLU A 1 189 ? 46.784 -0.311 -54.061 1.00 91.62 189 GLU A CA 1
ATOM 1598 C C . GLU A 1 189 ? 46.573 0.375 -55.420 1.00 91.62 189 GLU A C 1
ATOM 1600 O O . GLU A 1 189 ? 46.436 -0.288 -56.448 1.00 91.62 189 GLU A O 1
ATOM 1605 N N . LEU A 1 190 ? 46.620 1.711 -55.451 1.00 92.38 190 LEU A N 1
ATOM 1606 C CA . LEU A 1 190 ? 46.451 2.485 -56.684 1.00 92.38 190 LEU A CA 1
ATOM 1607 C C . LEU A 1 190 ? 47.568 2.220 -57.704 1.00 92.38 190 LEU A C 1
ATOM 1609 O O . LEU A 1 190 ? 47.320 2.217 -58.912 1.00 92.38 190 LEU A O 1
ATOM 1613 N N . GLN A 1 191 ? 48.804 1.997 -57.253 1.00 92.00 191 GLN A N 1
ATOM 1614 C CA . GLN A 1 191 ? 49.904 1.613 -58.139 1.00 92.00 191 GLN A CA 1
ATOM 1615 C C . GLN A 1 191 ? 49.663 0.236 -58.762 1.00 92.00 191 GLN A C 1
ATOM 1617 O O . GLN A 1 191 ? 49.842 0.090 -59.973 1.00 92.00 191 GLN A O 1
ATOM 1622 N N . GLN A 1 192 ? 49.196 -0.738 -57.978 1.00 91.75 192 GLN A N 1
ATOM 1623 C CA . GLN A 1 192 ? 48.850 -2.072 -58.475 1.00 91.75 192 GLN A CA 1
ATOM 1624 C C . GLN A 1 192 ? 47.697 -2.020 -59.487 1.00 91.75 192 GLN A C 1
ATOM 1626 O O . GLN A 1 192 ? 47.787 -2.620 -60.561 1.00 91.75 192 GLN A O 1
ATOM 1631 N N . GLU A 1 193 ? 46.636 -1.261 -59.201 1.00 91.38 193 GLU A N 1
ATOM 1632 C CA . GLU A 1 193 ? 45.536 -1.053 -60.150 1.00 91.38 193 GLU A CA 1
ATOM 1633 C C . GLU A 1 193 ? 46.022 -0.398 -61.447 1.00 91.38 193 GLU A C 1
ATOM 1635 O O . GLU A 1 193 ? 45.660 -0.838 -62.542 1.00 91.38 193 GLU A O 1
ATOM 1640 N N . ARG A 1 194 ? 46.900 0.606 -61.349 1.00 92.12 194 ARG A N 1
ATOM 1641 C CA . ARG A 1 194 ? 47.488 1.273 -62.515 1.00 92.12 194 ARG A CA 1
ATOM 1642 C C . ARG A 1 194 ? 48.353 0.328 -63.348 1.00 92.12 194 ARG A C 1
ATOM 1644 O O . ARG A 1 194 ? 48.327 0.407 -64.576 1.00 92.12 194 ARG A O 1
ATOM 1651 N N . GLU A 1 195 ? 49.121 -0.554 -62.718 1.00 91.69 195 GLU A N 1
ATOM 1652 C CA . GLU A 1 195 ? 49.883 -1.583 -63.429 1.00 91.69 195 GLU A CA 1
ATOM 1653 C C . GLU A 1 195 ? 48.971 -2.586 -64.133 1.00 91.69 195 GLU A C 1
ATOM 1655 O O . GLU A 1 195 ? 49.208 -2.915 -65.297 1.00 91.69 195 GLU A O 1
ATOM 1660 N N . ASN A 1 196 ? 47.904 -3.031 -63.469 1.00 92.75 196 ASN A N 1
ATOM 1661 C CA . ASN A 1 196 ? 46.908 -3.915 -64.068 1.00 92.75 196 ASN A CA 1
ATOM 1662 C C . ASN A 1 196 ? 46.211 -3.251 -65.262 1.00 92.75 196 ASN A C 1
ATOM 1664 O O . ASN A 1 196 ? 46.040 -3.886 -66.303 1.00 92.75 196 ASN A O 1
ATOM 1668 N N . PHE A 1 197 ? 45.873 -1.965 -65.154 1.00 92.12 197 PHE A N 1
ATOM 1669 C CA . PHE A 1 197 ? 45.316 -1.199 -66.266 1.00 92.12 197 PHE A CA 1
ATOM 1670 C C . PHE A 1 197 ? 46.301 -1.102 -67.439 1.00 92.12 197 PHE A C 1
ATOM 1672 O O . PHE A 1 197 ? 45.934 -1.399 -68.572 1.00 92.12 197 PHE A O 1
ATOM 1679 N N . ARG A 1 198 ? 47.578 -0.789 -67.177 1.00 91.31 198 ARG A N 1
ATOM 1680 C CA . ARG A 1 198 ? 48.628 -0.745 -68.213 1.00 91.31 198 ARG A CA 1
ATOM 1681 C C . ARG A 1 198 ? 48.844 -2.087 -68.911 1.00 91.31 198 ARG A C 1
ATOM 1683 O O . ARG A 1 198 ? 49.157 -2.107 -70.099 1.00 91.31 198 ARG A O 1
ATOM 1690 N N . LYS A 1 199 ? 48.723 -3.209 -68.194 1.00 91.94 199 LYS A N 1
ATOM 1691 C CA . LYS A 1 199 ? 48.788 -4.550 -68.803 1.00 91.94 199 LYS A CA 1
ATOM 1692 C C . LYS A 1 199 ? 47.645 -4.743 -69.799 1.00 91.94 199 LYS A C 1
ATOM 1694 O O . LYS A 1 199 ? 47.913 -5.081 -70.947 1.00 91.94 199 LYS A O 1
ATOM 1699 N N . LYS A 1 200 ? 46.414 -4.414 -69.398 1.00 91.25 200 LYS A N 1
ATOM 1700 C CA . LYS A 1 200 ? 45.242 -4.459 -70.287 1.00 91.25 200 LYS A CA 1
ATOM 1701 C C . LYS A 1 200 ? 45.372 -3.520 -71.488 1.00 91.25 200 LYS A C 1
ATOM 1703 O O . LYS A 1 200 ? 44.990 -3.884 -72.591 1.00 91.25 200 LYS A O 1
ATOM 1708 N N . GLU A 1 201 ? 45.937 -2.331 -71.298 1.00 89.81 201 GLU A N 1
ATOM 1709 C CA . GLU A 1 201 ? 46.177 -1.371 -72.383 1.00 89.81 201 GLU A CA 1
ATOM 1710 C C . GLU A 1 201 ? 47.157 -1.926 -73.431 1.00 89.81 201 GLU A C 1
ATOM 1712 O O . GLU A 1 201 ? 46.924 -1.801 -74.632 1.00 89.81 201 GLU A O 1
ATOM 1717 N N . LYS A 1 202 ? 48.220 -2.616 -72.993 1.00 88.94 202 LYS A N 1
ATOM 1718 C CA . LYS A 1 202 ? 49.145 -3.314 -73.901 1.00 88.94 202 LYS A CA 1
ATOM 1719 C C . LYS A 1 202 ? 48.471 -4.464 -74.644 1.00 88.94 202 LYS A C 1
ATOM 1721 O O . LYS A 1 202 ? 48.690 -4.602 -75.842 1.00 88.94 202 LYS A O 1
ATOM 1726 N N . GLU A 1 203 ? 47.667 -5.270 -73.953 1.00 89.25 203 GLU A N 1
ATOM 1727 C CA . GLU A 1 203 ? 46.878 -6.338 -74.583 1.00 89.25 203 GLU A CA 1
ATOM 1728 C C . GLU A 1 203 ? 45.947 -5.764 -75.659 1.00 89.25 203 GLU A C 1
ATOM 1730 O O . GLU A 1 203 ? 45.902 -6.276 -76.774 1.00 89.25 203 GLU A O 1
ATOM 1735 N N . PHE A 1 204 ? 45.281 -4.643 -75.367 1.00 89.31 204 PHE A N 1
ATOM 1736 C CA . PHE A 1 204 ? 44.420 -3.959 -76.326 1.00 89.31 204 PHE A CA 1
ATOM 1737 C C . PHE A 1 204 ? 45.193 -3.446 -77.546 1.00 89.31 204 PHE A C 1
ATOM 1739 O O . PHE A 1 204 ? 44.746 -3.634 -78.672 1.00 89.31 204 PHE A O 1
ATOM 1746 N N . ALA A 1 205 ? 46.374 -2.855 -77.346 1.00 86.62 205 ALA A N 1
ATOM 1747 C CA . ALA A 1 205 ? 47.218 -2.389 -78.445 1.00 86.62 205 ALA A CA 1
ATOM 1748 C C . ALA A 1 205 ? 47.691 -3.538 -79.355 1.00 86.62 205 ALA A C 1
ATOM 1750 O O . ALA A 1 205 ? 47.744 -3.371 -80.573 1.00 86.62 205 ALA A O 1
ATOM 1751 N N . VAL A 1 206 ? 48.000 -4.710 -78.785 1.00 90.19 206 VAL A N 1
ATOM 1752 C CA . VAL A 1 206 ? 48.330 -5.918 -79.563 1.00 90.19 206 VAL A CA 1
ATOM 1753 C C . VAL A 1 206 ? 47.130 -6.357 -80.397 1.00 90.19 206 VAL A C 1
ATOM 1755 O O . VAL A 1 206 ? 47.267 -6.514 -81.609 1.00 90.19 206 VAL A O 1
ATOM 1758 N N . ILE A 1 207 ? 45.951 -6.472 -79.777 1.00 88.94 207 ILE A N 1
ATOM 1759 C CA . ILE A 1 207 ? 44.704 -6.826 -80.473 1.00 88.94 207 ILE A CA 1
ATOM 1760 C C . ILE A 1 207 ? 44.416 -5.824 -81.599 1.00 88.94 207 ILE A C 1
ATOM 1762 O O . ILE A 1 207 ? 44.064 -6.215 -82.709 1.00 88.94 207 ILE A O 1
ATOM 1766 N N . GLN A 1 208 ? 44.602 -4.528 -81.350 1.00 85.62 208 GLN A N 1
ATOM 1767 C CA . GLN A 1 208 ? 44.381 -3.488 -82.350 1.00 85.62 208 GLN A CA 1
ATOM 1768 C C . GLN A 1 208 ? 45.359 -3.602 -83.530 1.00 85.62 208 GLN A C 1
ATOM 1770 O O . GLN A 1 208 ? 44.937 -3.501 -84.681 1.00 85.62 208 GLN A O 1
ATOM 1775 N N . GLY A 1 209 ? 46.635 -3.899 -83.273 1.00 85.56 209 GLY A N 1
ATOM 1776 C CA . GLY A 1 209 ? 47.618 -4.168 -84.325 1.00 85.56 209 GLY A CA 1
ATOM 1777 C C . GLY A 1 209 ? 47.301 -5.425 -85.145 1.00 85.56 209 GLY A C 1
ATOM 1778 O O . GLY A 1 209 ? 47.497 -5.433 -86.362 1.00 85.56 209 GLY A O 1
ATOM 1779 N N . GLU A 1 210 ? 46.772 -6.475 -84.511 1.00 87.38 210 GLU A N 1
ATOM 1780 C CA . GLU A 1 210 ? 46.284 -7.672 -85.207 1.00 87.38 210 GLU A CA 1
ATOM 1781 C C . GLU A 1 210 ? 45.078 -7.354 -86.096 1.00 87.38 210 GLU A C 1
ATOM 1783 O O . GLU A 1 210 ? 45.057 -7.767 -87.256 1.00 87.38 210 GLU A O 1
ATOM 1788 N N . ILE A 1 211 ? 44.122 -6.559 -85.604 1.00 85.19 211 ILE A N 1
ATOM 1789 C CA . ILE A 1 211 ? 42.979 -6.083 -86.395 1.00 85.19 211 ILE A CA 1
ATOM 1790 C C . ILE A 1 211 ? 43.462 -5.284 -87.612 1.00 85.19 211 ILE A C 1
ATOM 1792 O O . ILE A 1 211 ? 43.012 -5.539 -88.727 1.00 85.19 211 ILE A O 1
ATOM 1796 N N . GLU A 1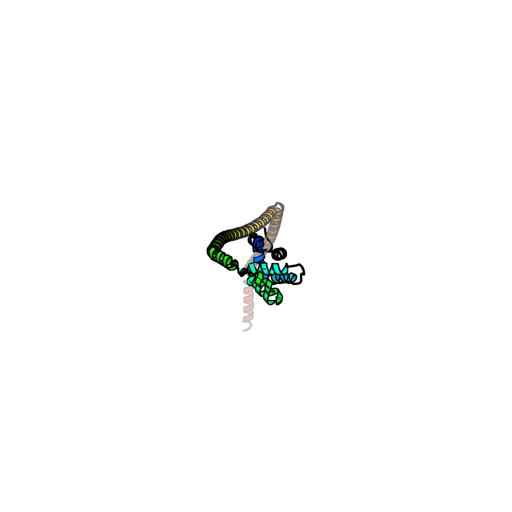 212 ? 44.401 -4.352 -87.438 1.00 85.75 212 GLU A N 1
ATOM 1797 C CA . GLU A 1 212 ? 44.962 -3.557 -88.539 1.00 85.75 212 GLU A CA 1
ATOM 1798 C C . GLU A 1 212 ? 45.737 -4.405 -89.555 1.00 85.75 212 GLU A C 1
ATOM 1800 O O . GLU A 1 212 ? 45.762 -4.087 -90.748 1.00 85.75 212 GLU A O 1
ATOM 1805 N N . LYS A 1 213 ? 46.397 -5.477 -89.103 1.00 85.38 213 LYS A N 1
ATOM 1806 C CA . LYS A 1 213 ? 47.055 -6.437 -89.993 1.00 85.38 213 LYS A CA 1
ATOM 1807 C C . LYS A 1 213 ? 46.022 -7.221 -90.797 1.00 85.38 213 LYS A C 1
ATOM 1809 O O . LYS A 1 213 ? 46.137 -7.255 -92.014 1.00 85.38 213 LYS A O 1
ATOM 1814 N N . ILE A 1 214 ? 44.994 -7.765 -90.144 1.00 83.19 214 ILE A N 1
ATOM 1815 C CA . ILE A 1 214 ? 43.891 -8.466 -90.816 1.00 83.19 214 ILE A CA 1
ATOM 1816 C C . ILE A 1 214 ? 43.211 -7.537 -91.830 1.00 83.19 214 ILE A C 1
ATOM 1818 O O . ILE A 1 214 ? 42.979 -7.939 -92.964 1.00 83.19 214 ILE A O 1
ATOM 1822 N N . ALA A 1 215 ? 42.950 -6.279 -91.465 1.00 79.12 215 ALA A N 1
ATOM 1823 C CA . ALA A 1 215 ? 42.361 -5.292 -92.368 1.00 79.12 215 ALA A CA 1
ATOM 1824 C C . ALA A 1 215 ? 43.249 -5.017 -93.597 1.00 79.12 215 ALA A C 1
ATOM 1826 O O . ALA A 1 215 ? 42.739 -4.931 -94.713 1.00 79.12 215 ALA A O 1
ATOM 1827 N N . ARG A 1 216 ? 44.576 -4.924 -93.421 1.00 81.00 216 ARG A N 1
ATOM 1828 C CA . ARG A 1 216 ? 45.527 -4.807 -94.540 1.00 81.00 216 ARG A CA 1
ATOM 1829 C C . ARG A 1 216 ? 45.584 -6.063 -95.402 1.00 81.00 216 ARG A C 1
ATOM 1831 O O . ARG A 1 216 ? 45.630 -5.942 -96.620 1.00 81.00 216 ARG A O 1
ATOM 1838 N N . ASP A 1 217 ? 45.582 -7.242 -94.791 1.00 81.38 217 ASP A N 1
ATOM 1839 C CA . ASP A 1 217 ? 45.590 -8.516 -95.511 1.00 81.38 217 ASP A CA 1
ATOM 1840 C C . ASP A 1 217 ? 44.312 -8.664 -96.358 1.00 81.38 217 ASP A C 1
ATOM 1842 O O . ASP A 1 217 ? 44.396 -9.052 -97.520 1.00 81.38 217 ASP A O 1
ATOM 1846 N N . ILE A 1 218 ? 43.151 -8.249 -95.834 1.00 76.81 218 ILE A N 1
ATOM 1847 C CA . ILE A 1 218 ? 41.893 -8.166 -96.594 1.00 76.81 218 ILE A CA 1
ATOM 1848 C C . ILE A 1 218 ? 42.015 -7.170 -97.758 1.00 76.81 218 ILE A C 1
ATOM 1850 O O . ILE A 1 218 ? 41.685 -7.522 -98.885 1.00 76.81 218 ILE A O 1
ATOM 1854 N N . ALA A 1 219 ? 42.539 -5.962 -97.532 1.00 70.88 219 ALA A N 1
ATOM 1855 C CA . ALA A 1 219 ? 42.710 -4.969 -98.599 1.00 70.88 219 ALA A CA 1
ATOM 1856 C C . ALA A 1 219 ? 43.683 -5.435 -99.704 1.00 70.88 219 ALA A C 1
ATOM 1858 O O . ALA A 1 219 ? 43.476 -5.156 -100.883 1.00 70.88 219 ALA A O 1
ATOM 1859 N N . ASN A 1 220 ? 44.733 -6.179 -99.343 1.00 68.06 220 ASN A N 1
ATOM 1860 C CA . ASN A 1 220 ? 45.661 -6.777 -100.306 1.00 68.06 220 ASN A CA 1
ATOM 1861 C C . ASN A 1 220 ? 45.023 -7.932 -101.096 1.00 68.06 220 ASN A C 1
ATOM 1863 O O . ASN A 1 220 ? 45.388 -8.141 -102.251 1.00 68.06 220 ASN A O 1
ATOM 1867 N N . LEU A 1 221 ? 44.069 -8.662 -100.504 1.00 64.19 221 LEU A N 1
ATOM 1868 C CA . LEU A 1 221 ? 43.251 -9.650 -101.214 1.00 64.19 221 LEU A CA 1
ATOM 1869 C C . LEU A 1 221 ? 42.255 -8.980 -102.171 1.00 64.19 221 LEU A C 1
ATOM 1871 O O . LEU A 1 221 ? 42.060 -9.476 -103.274 1.00 64.19 221 LEU A O 1
ATOM 1875 N N . GLU A 1 222 ? 41.676 -7.835 -101.801 1.00 54.88 222 GLU A N 1
ATOM 1876 C CA . GLU A 1 222 ? 40.816 -7.043 -102.698 1.00 54.88 222 GLU A CA 1
ATOM 1877 C C . GLU A 1 222 ? 41.589 -6.413 -103.875 1.00 54.88 222 GLU A C 1
ATOM 1879 O O . GLU A 1 222 ? 40.998 -6.121 -104.912 1.00 54.88 222 GLU A O 1
ATOM 1884 N N . GLY A 1 223 ? 42.910 -6.235 -103.747 1.00 54.09 223 GLY A N 1
ATOM 1885 C CA . GLY A 1 223 ? 43.808 -5.820 -104.834 1.00 54.09 223 GLY A CA 1
ATOM 1886 C C . GLY A 1 223 ? 44.322 -6.962 -105.725 1.00 54.09 223 GLY A C 1
ATOM 1887 O O . GLY A 1 223 ? 45.030 -6.698 -106.698 1.00 54.09 223 GLY A O 1
ATOM 1888 N N . PHE A 1 224 ? 43.994 -8.219 -105.407 1.00 50.50 224 PHE A N 1
ATOM 1889 C CA . PHE A 1 224 ? 44.303 -9.389 -106.228 1.00 50.50 224 PHE A CA 1
ATOM 1890 C C . PHE A 1 224 ? 43.207 -9.528 -107.299 1.00 50.50 224 PHE A C 1
ATOM 1892 O O . PHE A 1 224 ? 42.116 -10.029 -107.034 1.00 50.50 224 PHE A O 1
ATOM 1899 N N . ASP A 1 225 ? 43.468 -9.019 -108.507 1.00 55.44 225 ASP A N 1
A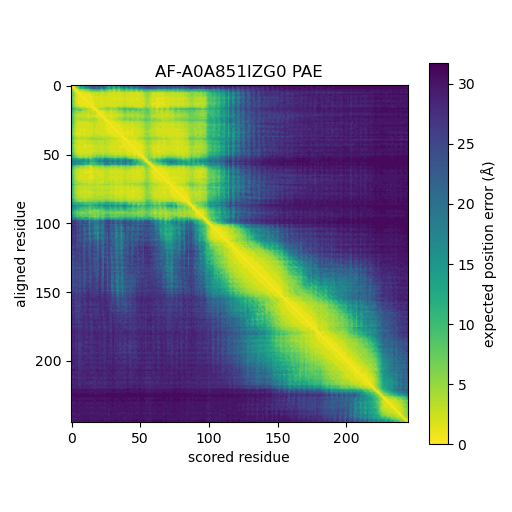TOM 1900 C CA . ASP A 1 225 ? 42.532 -9.075 -109.639 1.00 55.44 225 ASP A CA 1
ATOM 1901 C C . ASP A 1 225 ? 42.459 -10.497 -110.223 1.00 55.44 225 ASP A C 1
ATOM 1903 O O . ASP A 1 225 ? 43.057 -10.822 -111.246 1.00 55.44 225 ASP A O 1
ATOM 1907 N N . ASP A 1 226 ? 41.712 -11.366 -109.545 1.00 57.31 226 ASP A N 1
ATOM 1908 C CA . ASP A 1 226 ? 41.441 -12.747 -109.957 1.00 57.31 226 ASP A CA 1
ATOM 1909 C C . ASP A 1 226 ? 40.342 -12.825 -111.043 1.00 57.31 226 ASP A C 1
ATOM 1911 O O . ASP A 1 226 ? 39.797 -13.896 -111.324 1.00 57.31 226 ASP A O 1
ATOM 1915 N N . ASN A 1 227 ? 40.004 -11.699 -111.697 1.00 59.66 227 ASN A N 1
ATOM 1916 C CA . ASN A 1 227 ? 39.094 -11.696 -112.848 1.00 59.66 227 ASN A CA 1
ATOM 1917 C C . ASN A 1 227 ? 39.620 -12.572 -113.988 1.00 59.66 227 ASN A C 1
ATOM 1919 O O . ASN A 1 227 ? 38.820 -13.162 -114.715 1.00 59.66 227 ASN A O 1
ATOM 1923 N N . GLU A 1 228 ? 40.942 -12.696 -114.140 1.00 60.38 228 GLU A N 1
ATOM 1924 C CA . GLU A 1 228 ? 41.531 -13.556 -115.166 1.00 60.38 228 GLU A CA 1
ATOM 1925 C C . GLU A 1 228 ? 41.348 -15.047 -114.824 1.00 60.38 228 GLU A C 1
ATOM 1927 O O . GLU A 1 228 ? 40.915 -15.818 -115.683 1.00 60.38 228 GLU A O 1
ATOM 1932 N N . ALA A 1 229 ? 41.524 -15.438 -113.554 1.00 60.69 229 ALA A N 1
ATOM 1933 C CA . ALA A 1 229 ? 41.279 -16.803 -113.082 1.00 60.69 229 ALA A CA 1
ATOM 1934 C C . ALA A 1 229 ? 39.780 -17.165 -113.069 1.00 60.69 229 ALA A C 1
ATOM 1936 O O . ALA A 1 229 ? 39.394 -18.283 -113.427 1.00 60.69 229 ALA A O 1
ATOM 1937 N N . PHE A 1 230 ? 38.903 -16.217 -112.724 1.00 62.81 230 PHE A N 1
ATOM 1938 C CA . PHE A 1 230 ? 37.451 -16.407 -112.762 1.00 62.81 230 PHE A CA 1
ATOM 1939 C C . PHE A 1 230 ? 36.913 -16.502 -114.198 1.00 62.81 230 PHE A C 1
ATOM 1941 O O . PHE A 1 230 ? 36.036 -17.328 -114.482 1.00 62.81 230 PHE A O 1
ATOM 1948 N N . GLU A 1 231 ? 37.450 -15.718 -115.137 1.00 67.19 231 GLU A N 1
ATOM 1949 C CA . GLU A 1 231 ? 37.119 -15.857 -116.558 1.00 67.19 231 GLU A CA 1
ATOM 1950 C C . GLU A 1 231 ? 37.703 -17.144 -117.168 1.00 67.19 231 GLU A C 1
ATOM 1952 O O . GLU A 1 231 ? 37.029 -17.783 -117.986 1.00 67.19 231 GLU A O 1
ATOM 1957 N N . GLU A 1 232 ? 38.880 -17.610 -116.733 1.00 66.50 232 GLU A N 1
ATOM 1958 C CA . GLU A 1 232 ? 39.383 -18.946 -117.084 1.00 66.50 232 GLU A CA 1
ATOM 1959 C C . GLU A 1 232 ? 38.468 -20.062 -116.565 1.00 66.50 232 GLU A C 1
ATOM 1961 O O . GLU A 1 232 ? 38.099 -20.961 -117.329 1.00 66.50 232 GLU A O 1
ATOM 1966 N N . PHE A 1 233 ? 38.002 -19.972 -115.317 1.00 68.81 233 PHE A N 1
ATOM 1967 C CA . PHE A 1 233 ? 37.052 -20.924 -114.741 1.00 68.81 233 PHE A CA 1
ATOM 1968 C C . PHE A 1 233 ? 35.700 -20.918 -115.478 1.00 68.81 233 PHE A C 1
ATOM 1970 O O . PHE A 1 233 ? 35.144 -21.978 -115.792 1.00 68.81 233 PHE A O 1
ATOM 1977 N N . LYS A 1 234 ? 35.180 -19.742 -115.857 1.00 68.12 234 LYS A N 1
ATOM 1978 C CA . LYS A 1 234 ? 33.988 -19.608 -116.720 1.00 68.12 234 LYS A CA 1
ATOM 1979 C C . LYS A 1 234 ? 34.188 -20.228 -118.103 1.00 68.12 234 LYS A C 1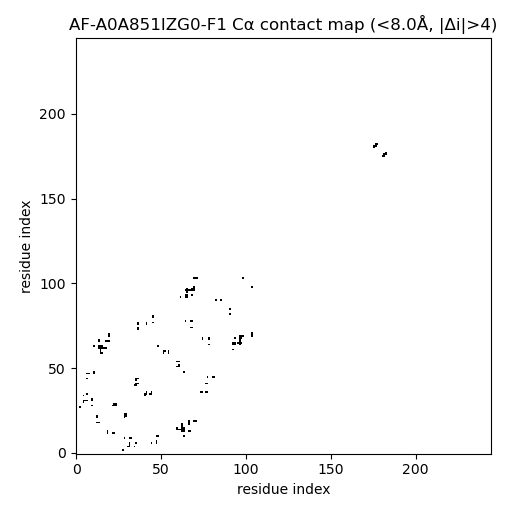
ATOM 1981 O O . LYS A 1 234 ? 33.270 -20.860 -118.633 1.00 68.12 234 LYS A O 1
ATOM 1986 N N . ARG A 1 235 ? 35.360 -20.047 -118.724 1.00 75.00 235 ARG A N 1
ATOM 1987 C CA . ARG A 1 235 ? 35.685 -20.661 -120.026 1.00 75.00 235 ARG A CA 1
ATOM 1988 C C . ARG A 1 235 ? 35.792 -22.178 -119.911 1.00 75.00 235 ARG A C 1
ATOM 1990 O O . ARG A 1 235 ? 35.282 -22.882 -120.785 1.00 75.00 235 ARG A O 1
ATOM 1997 N N . PHE A 1 236 ? 36.408 -22.676 -118.842 1.00 72.75 236 PHE A N 1
ATOM 1998 C CA . PHE A 1 236 ? 36.532 -24.103 -118.562 1.00 72.75 236 PHE A CA 1
ATOM 1999 C C . PHE A 1 236 ? 35.160 -24.760 -118.347 1.00 72.75 236 PHE A C 1
ATOM 2001 O O . PHE A 1 236 ? 34.826 -25.731 -119.026 1.00 72.75 236 PHE A O 1
ATOM 2008 N N . THR A 1 237 ? 34.307 -24.174 -117.503 1.00 65.38 237 THR A N 1
ATOM 2009 C CA . THR A 1 237 ? 32.947 -24.682 -117.246 1.00 65.38 237 THR A CA 1
ATOM 2010 C C . THR A 1 237 ? 32.044 -24.614 -118.484 1.00 65.38 237 THR A C 1
ATOM 2012 O O . THR A 1 237 ? 31.340 -25.582 -118.774 1.00 65.38 237 THR A O 1
ATOM 2015 N N . LYS A 1 238 ? 32.125 -23.553 -119.304 1.00 70.12 238 LYS A N 1
ATOM 2016 C CA . LYS A 1 238 ? 31.419 -23.493 -120.603 1.00 70.12 238 LYS A CA 1
ATOM 2017 C C . LYS A 1 238 ? 31.875 -24.567 -121.598 1.00 70.12 238 LYS A C 1
ATOM 2019 O O . LYS A 1 238 ? 31.046 -25.038 -122.374 1.00 70.12 238 LYS A O 1
ATOM 2024 N N . LYS A 1 239 ? 33.158 -24.955 -121.598 1.00 72.00 239 LYS A N 1
ATOM 2025 C CA . LYS A 1 239 ? 33.670 -26.058 -122.437 1.00 72.00 239 LYS A CA 1
ATOM 2026 C C . LYS A 1 239 ? 33.120 -27.418 -122.006 1.00 72.00 239 LYS A C 1
ATOM 2028 O O . LYS A 1 239 ? 32.820 -28.231 -122.870 1.00 72.00 239 LYS A O 1
ATOM 2033 N N . ILE A 1 240 ? 32.960 -27.652 -120.704 1.00 67.56 240 ILE A N 1
ATOM 2034 C CA . ILE A 1 240 ? 32.397 -28.909 -120.186 1.00 67.56 240 ILE A CA 1
ATOM 2035 C C . ILE A 1 240 ? 30.912 -29.035 -120.554 1.00 67.56 240 ILE A C 1
ATOM 2037 O O . ILE A 1 240 ? 30.487 -30.092 -121.005 1.00 67.56 240 ILE A O 1
ATOM 2041 N N . ILE A 1 241 ? 30.136 -27.953 -120.428 1.00 64.62 241 ILE A N 1
ATOM 2042 C CA . ILE A 1 241 ? 28.691 -27.971 -120.715 1.00 64.62 241 ILE A CA 1
ATOM 2043 C C . ILE A 1 241 ? 28.410 -28.149 -122.219 1.00 64.62 241 ILE A C 1
ATOM 2045 O O . ILE A 1 241 ? 27.485 -28.862 -122.577 1.00 64.62 241 ILE A O 1
ATOM 2049 N N . LYS A 1 242 ? 29.237 -27.579 -123.110 1.00 61.41 242 LYS A N 1
ATOM 2050 C CA . LYS A 1 242 ? 29.079 -27.721 -124.574 1.00 61.41 242 LYS A CA 1
ATOM 2051 C C . LYS A 1 242 ? 29.485 -29.081 -125.156 1.00 61.41 242 LYS A C 1
ATOM 2053 O O . LYS A 1 242 ? 29.192 -29.321 -126.319 1.00 61.41 242 LYS A O 1
ATOM 2058 N N . ASN A 1 243 ? 30.176 -29.929 -124.396 1.00 57.94 243 ASN A N 1
ATOM 2059 C CA . ASN A 1 243 ? 30.613 -31.254 -124.852 1.00 57.94 243 ASN A CA 1
ATOM 2060 C C . ASN A 1 243 ? 29.684 -32.392 -124.376 1.00 57.94 243 ASN A C 1
ATOM 2062 O O . ASN A 1 243 ? 30.011 -33.554 -124.602 1.00 57.94 243 ASN A O 1
ATOM 2066 N N . ASN A 1 244 ? 28.564 -32.066 -123.716 1.00 52.78 244 ASN A N 1
ATOM 2067 C CA . ASN A 1 244 ? 27.570 -33.020 -123.207 1.00 52.78 244 ASN A CA 1
ATOM 2068 C C . ASN A 1 244 ? 26.173 -32.879 -123.866 1.00 52.78 244 ASN A C 1
ATOM 2070 O O . ASN A 1 244 ? 25.239 -33.509 -123.374 1.00 52.78 244 ASN A O 1
ATOM 2074 N N . ASP A 1 245 ? 26.049 -32.104 -124.957 1.00 48.19 245 ASP A N 1
ATOM 2075 C CA . ASP A 1 245 ? 24.869 -32.036 -125.848 1.00 48.19 245 ASP A CA 1
ATOM 2076 C C . ASP A 1 245 ? 25.196 -32.613 -127.236 1.00 48.19 245 ASP A C 1
ATOM 2078 O O . ASP A 1 245 ? 26.259 -32.240 -127.793 1.00 48.19 245 ASP A O 1
#

pLDDT: mean 79.95, std 13.22, range [38.06, 94.69]

Radius of gyration: 59.96 Å; Cα contacts (8 Å, |Δi|>4): 99; chains: 1; bounding box: 80×48×172 Å